Protein 4CXF (pdb70)

InterPro domains:
  IPR000838 RNA polymerase sigma factor 70, ECF, conserved site [PS01063] (47-78)
  IPR007627 RNA polymerase sigma-70 region 2 [PF04542] (25-91)
  IPR013249 RNA polymerase sigma factor 70, region 4 type 2 [PF08281] (130-181)
  IPR013324 RNA polymerase sigma factor, region 3/4-like [SSF88659] (118-185)
  IPR013325 RNA polymerase sigma factor, region 2 [SSF88946] (3-97)
  IPR014284 RNA polymerase sigma-70-like domain [TIGR02937] (21-182)
  IPR036388 Winged helix-like DNA-binding domain superfamily [G3DSA:1.10.10.10] (123-191)
  IPR039425 RNA polymerase sigma-70-like [PTHR43133] (1-190)

Nearest PDB structures (foldseek):
  4cxf-assembly1_A  TM=1.007E+00  e=3.598E-21  Cupriavidus metallidurans CH34
  5wuq-assembly1_A  TM=8.733E-01  e=4.942E-07  Bacillus subtilis subsp. subtilis str. 168
  5wur-assembly1_A  TM=8.620E-01  e=1.095E-06  Bacillus subtilis subsp. subtilis str. 168
  5wur-assembly2_B  TM=8.420E-01  e=1.403E-06  Bacillus subtilis subsp. subtilis str. 168
  8z6g-assembly1_B  TM=5.130E-01  e=1.525E-05  Pseudomonas aeruginosa

Radius of gyration: 16.41 Å; Cα contacts (8 Å, |Δi|>4): 211; chains: 2; bounding box: 34×50×32 Å

Organism: Cupriavidus metallidurans (strain ATCC 43123 / DSM 2839 / NBRC 102507 / CH34) (NCBI:txid266264)

Foldseek 3Di:
DLQLVLLVCLLVPDVVSLVVVCVVCLVLLLQLLLLLQFDPVCSVVLSVVLSVVCSVCSPVDDSVDDDNLVSVLSSVVSSVVGSVPHDVVVVVSVVSNVLLNVQDPVLSQLCSVCVPSNDDLVSSCSSVVHDSVVSVVSPVVNVVSSVVSVVVPD/DPVVVVVVVVVVVVCVVVVPDDPPVVVVD

Solvent-accessible surface area: 9522 Å² total; per-residue (Å²): 120,52,17,120,118,35,0,37,84,2,30,88,48,61,102,210,12,7,9,87,0,1,51,116,16,0,35,15,0,1,11,1,0,19,0,1,15,5,42,92,108,48,0,88,81,6,8,46,76,0,0,38,33,0,58,136,38,5,137,125,11,71,40,101,107,87,5,58,8,41,0,2,107,38,0,5,71,68,1,93,104,58,13,192,151,77,260,111,65,78,102,66,18,59,147,2,12,65,24,0,12,140,2,65,70,25,0,14,7,0,3,0,1,22,21,3,18,47,6,64,66,78,37,0,4,58,3,26,64,57,69,69,159,31,0,93,44,86,20,40,156,0,78,66,93,0,27,58,47,29,94,95,113,142,62,87,10,105,122,41,2,68,70,0,84,126,5,0,83,100,26,1,106,74,38,83,42,104,40,11,64,145,89

CATH classification: 1.10.1740.10 (+1 more: 1.10.10.10)

Sequence (183 aa):
DADRILAAQAASGNQRAFGQLVARHGVALAQQAARSFGIPETDVDDVVVQDTFVAAWHALDDFDPDRRPFRAWLFRRIGLNKMRDLYRFRRAARLELARVASSTLGKLDTGSREVVIVLTAIVVGMSQPEAAAVLGLSVKAVEGRRIGRARAKLSALLDADSADVEEWLTHARKVTQEASIGVDVTSIQEC

B-factor: mean 35.38, std 20.37, range [11.55, 117.4]

Secondary structure (DSSP, 8-state):
-HHHHHHHHHHTT-HHHHHHHHHHHHHHHHHHHHHTT--HHHHHHHHHHHHHHHHHHGGG--TTS-HHHHHHHHHHHHHHHHHTT-----HHHHHHHHHHTTS-HHHHHHHIIIIIS---HHHHHHHHT--HHHHHHHHHHHHHHHHHHHHHH-/--HHHHHHHHHHHHHHHT----HHHHHT-

Structure (mmCIF, N/CA/C/O backbone):
data_4CXF
#
_entry.id   4CXF
#
_cell.length_a   61.010
_cell.length_b   79.122
_cell.length_c   80.537
_cell.angle_alpha   90.00
_cell.angle_beta   90.00
_cell.angle_gamma   90.00
#
_symmetry.space_group_name_H-M   'I 2 2 2'
#
loop_
_entity.id
_entity.type
_entity.pdbx_description
1 polymer 'RNA POLYMERASE SIGMA FACTOR CNRH'
2 polymer CNRY
3 non-polymer 'SULFATE ION'
4 non-polymer 'CHLORIDE ION'
5 water water
#
loop_
_atom_site.group_PDB
_atom_site.id
_atom_site.type_symbol
_atom_site.label_atom_id
_atom_site.label_alt_id
_atom_site.label_comp_id
_atom_site.label_asym_id
_atom_site.label_entity_id
_atom_site.label_seq_id
_atom_site.pdbx_PDB_ins_code
_atom_site.Cartn_x
_atom_site.Cartn_y
_atom_site.Cartn_z
_atom_site.occupancy
_atom_site.B_iso_or_equiv
_atom_site.auth_seq_id
_atom_site.auth_comp_id
_atom_site.auth_asym_id
_atom_site.auth_atom_id
_atom_site.pdbx_PDB_model_num
ATOM 1 N N . ASP A 1 5 ? 36.410 25.830 46.186 1.00 64.48 5 ASP A N 1
ATOM 2 C CA . ASP A 1 5 ? 35.005 25.618 46.522 1.00 62.55 5 ASP A CA 1
ATOM 3 C C . ASP A 1 5 ? 34.090 26.448 45.621 1.00 49.92 5 ASP A C 1
ATOM 4 O O . ASP A 1 5 ? 34.038 27.683 45.725 1.00 45.28 5 ASP A O 1
ATOM 9 N N . ALA A 1 6 ? 33.380 25.765 44.729 1.00 41.20 6 ALA A N 1
ATOM 10 C CA . ALA A 1 6 ? 32.490 26.439 43.786 1.00 38.98 6 ALA A CA 1
ATOM 11 C C . ALA A 1 6 ? 31.377 27.167 44.516 1.00 28.91 6 ALA A C 1
ATOM 12 O O . ALA A 1 6 ? 31.006 28.280 44.137 1.00 26.05 6 ALA A O 1
ATOM 14 N N . ASP A 1 7 ? 30.845 26.540 45.563 1.00 27.40 7 ASP A N 1
ATOM 15 C CA . ASP A 1 7 ? 29.756 27.142 46.331 1.00 25.98 7 ASP A CA 1
ATOM 16 C C . ASP A 1 7 ? 30.154 28.462 46.982 1.00 20.83 7 ASP A C 1
ATOM 17 O O . ASP A 1 7 ? 29.333 29.369 47.077 1.00 21.01 7 ASP A O 1
ATOM 22 N N . ARG A 1 8 ? 31.395 28.564 47.466 1.00 22.50 8 ARG A N 1
ATOM 23 C CA . ARG A 1 8 ? 31.826 29.808 48.110 1.00 23.55 8 ARG A CA 1
ATOM 24 C C . ARG A 1 8 ? 31.785 30.983 47.134 1.00 22.81 8 ARG A C 1
ATOM 25 O O . ARG A 1 8 ? 31.367 32.087 47.487 1.00 23.10 8 ARG A O 1
ATOM 33 N N . ILE A 1 9 ? 32.214 30.734 45.906 1.00 19.44 9 ILE A N 1
ATOM 34 C CA . ILE A 1 9 ? 32.249 31.775 44.877 1.00 23.23 9 ILE A CA 1
ATOM 35 C C . ILE A 1 9 ? 30.825 32.128 44.466 1.00 22.59 9 ILE A C 1
ATOM 36 O O . ILE A 1 9 ? 30.473 33.304 44.321 1.00 17.81 9 ILE A O 1
ATOM 41 N N . LEU A 1 10 ? 29.984 31.108 44.308 1.00 18.62 10 LEU A N 1
ATOM 42 C CA . LEU A 1 10 ? 28.588 31.353 43.943 1.00 21.29 10 LEU A CA 1
ATOM 43 C C . LEU A 1 10 ? 27.841 32.093 45.041 1.00 17.03 10 LEU A C 1
ATOM 44 O O . LEU A 1 10 ? 27.045 32.997 44.753 1.00 17.88 10 LEU A O 1
ATOM 49 N N . ALA A 1 11 ? 28.078 31.701 46.295 1.00 19.09 11 ALA A N 1
ATOM 50 C CA . ALA A 1 11 ? 27.398 32.339 47.423 1.00 20.32 11 ALA A CA 1
ATOM 51 C C . ALA A 1 11 ? 27.779 33.811 47.549 1.00 20.16 11 ALA A C 1
ATOM 52 O O . ALA A 1 11 ? 26.917 34.644 47.817 1.00 17.62 11 ALA A O 1
ATOM 54 N N . ALA A 1 12 ? 29.068 34.119 47.383 1.00 18.25 12 ALA A N 1
ATOM 55 C CA . ALA A 1 12 ? 29.532 35.496 47.422 1.00 17.40 12 ALA A CA 1
ATOM 56 C C . ALA A 1 12 ? 28.850 36.312 46.320 1.00 17.18 12 ALA A C 1
ATOM 57 O O . ALA A 1 12 ? 28.447 37.448 46.546 1.00 16.76 12 ALA A O 1
ATOM 59 N N . GLN A 1 13 ? 28.744 35.743 45.121 1.00 16.04 13 GLN A N 1
ATOM 60 C CA . GLN A 1 13 ? 28.088 36.463 44.033 1.00 15.64 13 GLN A CA 1
ATOM 61 C C . GLN A 1 13 ? 26.600 36.673 44.328 1.00 14.32 13 GLN A C 1
ATOM 62 O O . GLN A 1 13 ? 26.059 37.760 44.108 1.00 15.97 13 GLN A O 1
ATOM 68 N N . ALA A 1 14 ? 25.942 35.636 44.839 1.00 14.83 14 ALA A N 1
ATOM 69 C CA . ALA A 1 14 ? 24.524 35.741 45.198 1.00 14.78 14 ALA A CA 1
ATOM 70 C C . ALA A 1 14 ? 24.323 36.803 46.270 1.00 15.63 14 ALA A C 1
ATOM 71 O O . ALA A 1 14 ? 23.410 37.621 46.183 1.00 17.52 14 ALA A O 1
ATOM 73 N N . ALA A 1 15 ? 25.207 36.814 47.267 1.00 13.99 15 ALA A N 1
ATOM 74 C CA . ALA A 1 15 ? 25.088 37.789 48.348 1.00 16.36 15 ALA A CA 1
ATOM 75 C C . ALA A 1 15 ? 25.273 39.215 47.827 1.00 21.21 15 ALA A C 1
ATOM 76 O O . ALA A 1 15 ? 24.710 40.161 48.380 1.00 19.67 15 ALA A O 1
ATOM 78 N N . SER A 1 16 ? 26.056 39.361 46.759 1.00 16.41 16 SER A N 1
ATOM 79 C CA . SER A 1 16 ? 26.286 40.672 46.157 1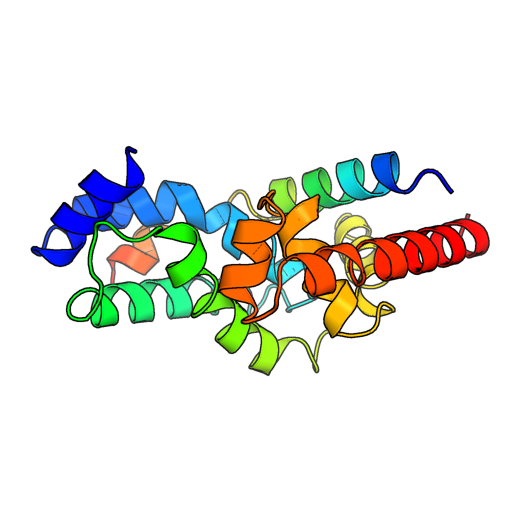.00 20.25 16 SER A CA 1
ATOM 80 C C . SER A 1 16 ? 25.164 41.103 45.214 1.00 16.56 16 SER A C 1
ATOM 81 O O . SER A 1 16 ? 25.239 42.184 44.639 1.00 18.31 16 SER A O 1
ATOM 84 N N . GLY A 1 17 ? 24.148 40.261 45.040 1.00 17.93 17 GLY A N 1
ATOM 85 C CA . GLY A 1 17 ? 22.990 40.619 44.223 1.00 17.54 17 GLY A CA 1
ATOM 86 C C . GLY A 1 17 ? 22.782 39.815 42.950 1.00 19.61 17 GLY A C 1
ATOM 87 O O . GLY A 1 17 ? 21.908 40.134 42.134 1.00 18.27 17 GLY A O 1
ATOM 88 N N . ASN A 1 18 ? 23.570 38.758 42.775 1.00 16.37 18 ASN A N 1
ATOM 89 C CA . ASN A 1 18 ? 23.540 38.036 41.516 1.00 16.39 18 ASN A CA 1
ATOM 90 C C . ASN A 1 18 ? 22.542 36.885 41.592 1.00 18.85 18 ASN A C 1
ATOM 91 O O . ASN A 1 18 ? 22.818 35.856 42.190 1.00 16.15 18 ASN A O 1
ATOM 96 N N . GLN A 1 19 ? 21.371 37.083 40.998 1.00 18.80 19 GLN A N 1
ATOM 97 C CA . GLN A 1 19 ? 20.307 36.077 41.067 1.00 19.36 19 GLN A CA 1
ATOM 98 C C . GLN A 1 19 ? 20.624 34.840 40.227 1.00 19.77 19 GLN A C 1
ATOM 99 O O . GLN A 1 19 ? 20.135 33.741 40.515 1.00 19.71 19 GLN A O 1
ATOM 105 N N . ARG A 1 20 ? 21.455 35.011 39.208 1.00 18.84 20 ARG A N 1
ATOM 106 C CA . ARG A 1 20 ? 21.878 33.887 38.374 1.00 23.69 20 ARG A CA 1
ATOM 107 C C . ARG A 1 20 ? 22.806 32.927 39.135 1.00 22.87 20 ARG A C 1
ATOM 108 O O . ARG A 1 20 ? 22.673 31.692 39.037 1.00 19.06 20 ARG A O 1
ATOM 116 N N . ALA A 1 21 ? 23.744 33.498 39.892 1.00 19.44 21 ALA A N 1
ATOM 117 C CA . ALA A 1 21 ? 24.579 32.722 40.804 1.00 16.40 21 ALA A CA 1
ATOM 118 C C . ALA A 1 21 ? 23.720 31.988 41.831 1.00 17.54 21 ALA A C 1
ATOM 119 O O . ALA A 1 21 ? 23.983 30.829 42.152 1.00 17.76 21 ALA A O 1
ATOM 121 N N . PHE A 1 22 ? 22.697 32.667 42.352 1.00 14.48 22 PHE A N 1
ATOM 122 C CA . PHE A 1 22 ? 21.816 32.019 43.324 1.00 15.85 22 PHE A CA 1
ATOM 123 C C . PHE A 1 22 ? 21.078 30.852 42.678 1.00 15.98 22 PHE A C 1
ATOM 124 O O . PHE A 1 22 ? 20.906 29.793 43.298 1.00 15.18 22 PHE A O 1
ATOM 132 N N . GLY A 1 23 ? 20.654 31.053 41.430 1.00 16.51 23 GLY A N 1
ATOM 133 C CA . GLY A 1 23 ? 19.980 30.003 40.670 1.00 20.91 23 GLY A CA 1
ATOM 134 C C . GLY A 1 23 ? 20.834 28.760 40.524 1.00 21.11 23 GLY A C 1
ATOM 135 O O . GLY A 1 23 ? 20.326 27.629 40.534 1.00 19.09 23 GLY A O 1
ATOM 136 N N . GLN A 1 24 ? 22.142 28.952 40.386 1.00 16.79 24 GLN A N 1
ATOM 137 C CA . GLN A 1 24 ? 23.052 27.804 40.336 1.00 22.02 24 GLN A CA 1
ATOM 138 C C . GLN A 1 24 ? 23.154 27.071 41.685 1.00 23.33 24 GLN A C 1
ATOM 139 O O . GLN A 1 24 ? 23.298 25.844 41.729 1.00 21.58 24 GLN A O 1
ATOM 145 N N . LEU A 1 25 ? 23.095 27.807 42.789 1.00 18.46 25 LEU A N 1
ATOM 146 C CA . LEU A 1 25 ? 23.038 27.141 44.096 1.00 17.42 25 LEU A CA 1
ATOM 147 C C . LEU A 1 25 ? 21.751 26.339 44.237 1.00 18.13 25 LEU A C 1
ATOM 148 O O . LEU A 1 25 ? 21.753 25.247 44.813 1.00 17.48 25 LEU A O 1
ATOM 153 N N . VAL A 1 26 ? 20.655 26.868 43.709 1.00 17.44 26 VAL A N 1
ATOM 154 C CA . VAL A 1 26 ? 19.385 26.129 43.747 1.00 18.30 26 VAL A CA 1
ATOM 155 C C . VAL A 1 26 ? 19.516 24.841 42.929 1.00 20.14 26 VAL A C 1
ATOM 156 O O . VAL A 1 26 ? 19.102 23.753 43.370 1.00 21.49 26 VAL A O 1
ATOM 160 N N . ALA A 1 27 ? 20.104 24.952 41.741 1.00 18.80 27 ALA A N 1
ATOM 161 C CA . ALA A 1 27 ? 20.320 23.762 40.902 1.00 24.07 27 ALA A CA 1
ATOM 162 C C . ALA A 1 27 ? 21.199 22.718 41.598 1.00 26.20 27 ALA A C 1
ATOM 163 O O . ALA A 1 27 ? 20.969 21.512 41.469 1.00 22.14 27 ALA A O 1
ATOM 165 N N . ARG A 1 28 ? 22.192 23.179 42.350 1.00 19.78 28 ARG A N 1
ATOM 166 C CA . ARG A 1 28 ? 23.152 22.280 42.991 1.00 21.13 28 ARG A CA 1
ATOM 167 C C . ARG A 1 28 ? 22.612 21.613 44.254 1.00 23.83 28 ARG A C 1
ATOM 168 O O . ARG A 1 28 ? 23.015 20.491 44.592 1.00 25.81 28 ARG A O 1
ATOM 176 N N . HIS A 1 29 ? 21.693 22.285 44.938 1.00 20.06 29 HIS A N 1
ATOM 177 C CA . HIS A 1 29 ? 21.272 21.817 46.262 1.00 20.70 29 HIS A CA 1
ATOM 178 C C . HIS A 1 29 ? 19.800 21.454 46.404 1.00 18.82 29 HIS A C 1
ATOM 179 O O . HIS A 1 29 ? 19.397 20.883 47.426 1.00 19.22 29 HIS A O 1
ATOM 186 N N . GLY A 1 30 ? 19.001 21.764 45.395 1.00 19.30 30 GLY A N 1
ATOM 187 C CA . GLY A 1 30 ? 17.558 21.581 45.504 1.00 20.03 30 GLY A CA 1
ATOM 188 C C . GLY A 1 30 ? 17.142 20.125 45.612 1.00 22.04 30 GLY A C 1
ATOM 189 O O . GLY A 1 30 ? 16.226 19.776 46.378 1.00 18.23 30 GLY A O 1
ATOM 190 N N . VAL A 1 31 ? 17.810 19.267 44.850 1.00 18.87 31 VAL A N 1
ATOM 191 C CA . VAL A 1 31 ? 17.461 17.841 44.872 1.00 20.29 31 VAL A CA 1
ATOM 192 C C . VAL A 1 31 ? 17.683 17.248 46.261 1.00 23.04 31 VAL A C 1
ATOM 193 O O . VAL A 1 31 ? 16.808 16.552 46.788 1.00 22.46 31 VAL A O 1
ATOM 197 N N . ALA A 1 32 ? 18.830 17.556 46.863 1.00 18.87 32 ALA A N 1
ATOM 198 C CA . ALA A 1 32 ? 19.151 17.066 48.205 1.00 23.96 32 ALA A CA 1
ATOM 199 C C . ALA A 1 32 ? 18.193 17.585 49.290 1.00 21.13 32 ALA A C 1
ATOM 200 O O . ALA A 1 32 ? 17.835 16.846 50.214 1.00 19.71 32 ALA A O 1
ATOM 202 N N . LEU A 1 33 ? 17.766 18.844 49.189 1.00 17.55 33 LEU A N 1
ATOM 203 C CA . LEU A 1 33 ? 16.746 19.352 50.119 1.00 15.75 33 LEU A CA 1
ATOM 204 C C . LEU A 1 33 ? 15.417 18.608 49.980 1.00 16.24 33 LEU A C 1
ATOM 205 O O . LEU A 1 33 ? 14.779 18.253 50.984 1.00 17.46 33 LEU A O 1
ATOM 210 N N . ALA A 1 34 ? 14.985 18.378 48.742 1.00 17.44 34 ALA A N 1
ATOM 211 C CA . ALA A 1 34 ? 13.736 17.651 48.504 1.00 19.36 34 ALA A CA 1
ATOM 212 C C . ALA A 1 34 ? 13.869 16.195 48.935 1.00 20.76 34 ALA A C 1
ATOM 213 O O . ALA A 1 34 ? 12.901 15.591 49.411 1.00 18.44 34 ALA A O 1
ATOM 215 N N A GLN A 1 35 ? 15.056 15.616 48.741 0.70 18.91 35 GLN A N 1
ATOM 216 N N B GLN A 1 35 ? 15.070 15.654 48.777 0.30 18.69 35 GLN A N 1
ATOM 217 C CA A GLN A 1 35 ? 15.297 14.237 49.200 0.70 17.76 35 GLN A CA 1
ATOM 218 C CA B GLN A 1 35 ? 15.381 14.279 49.160 0.30 19.13 35 GLN A CA 1
ATOM 219 C C A GLN A 1 35 ? 15.112 14.139 50.708 0.70 20.69 35 GLN A C 1
ATOM 220 C C B GLN A 1 35 ? 15.292 14.066 50.676 0.30 19.33 35 GLN A C 1
ATOM 221 O O A GLN A 1 35 ? 14.451 13.225 51.207 0.70 17.91 35 GLN A O 1
ATOM 222 O O B GLN A 1 35 ? 14.855 13.011 51.140 0.30 20.66 35 GLN A O 1
ATOM 233 N N . ALA A 1 36 ? 15.715 15.073 51.435 1.00 17.18 36 ALA A N 1
ATOM 234 C CA . ALA A 1 36 ? 15.558 15.099 52.889 1.00 18.78 36 ALA A CA 1
ATOM 235 C C . ALA A 1 36 ? 14.076 15.237 53.268 1.00 19.56 36 ALA A C 1
ATOM 236 O O . ALA A 1 36 ? 13.582 14.523 54.145 1.00 17.62 36 ALA A O 1
ATOM 238 N N . ALA A 1 37 ? 13.379 16.187 52.639 1.00 15.75 37 ALA A N 1
ATOM 239 C CA . ALA A 1 37 ? 11.949 16.376 52.931 1.00 17.56 37 ALA A CA 1
ATOM 240 C C . ALA A 1 37 ? 11.165 15.082 52.740 1.00 18.50 37 ALA A C 1
ATOM 241 O O . ALA A 1 37 ? 10.347 14.704 53.596 1.00 18.03 37 ALA A O 1
ATOM 243 N N . ARG A 1 38 ? 11.408 14.404 51.618 1.00 15.67 38 ARG A N 1
ATOM 244 C CA . ARG A 1 38 ? 10.720 13.137 51.332 1.00 19.97 38 ARG A CA 1
ATOM 245 C C . ARG A 1 38 ? 11.080 12.036 52.327 1.00 26.93 38 ARG A C 1
ATOM 246 O O . ARG A 1 38 ? 10.234 11.205 52.688 1.00 22.31 38 ARG A O 1
ATOM 254 N N . SER A 1 39 ? 12.339 12.030 52.758 1.00 19.32 39 SER A N 1
ATOM 255 C CA . SER A 1 39 ? 12.822 11.028 53.704 1.00 19.77 39 SER A CA 1
ATOM 256 C C . SER A 1 39 ? 12.088 11.176 55.030 1.00 19.75 39 SER A C 1
ATOM 257 O O . SER A 1 39 ? 11.850 10.187 55.731 1.00 21.43 39 SER A O 1
ATOM 260 N N . PHE A 1 40 ? 11.740 12.421 55.358 1.00 18.66 40 PHE A N 1
ATOM 261 C CA . PHE A 1 40 ? 11.016 12.747 56.583 1.00 19.61 40 PHE A CA 1
ATOM 262 C C . PHE A 1 40 ? 9.509 12.538 56.445 1.00 21.89 40 PHE A C 1
ATOM 263 O O . PHE A 1 40 ? 8.750 12.822 57.378 1.00 21.59 40 PHE A O 1
ATOM 271 N N . GLY A 1 41 ? 9.076 12.056 55.282 1.00 22.52 41 GLY A N 1
ATOM 272 C CA . GLY A 1 41 ? 7.670 11.731 55.064 1.00 21.76 41 GLY A CA 1
ATOM 273 C C . GLY A 1 41 ? 6.755 12.919 54.806 1.00 22.82 41 GLY A C 1
ATOM 274 O O . GLY A 1 41 ? 5.529 12.806 54.903 1.00 25.37 41 GLY A O 1
ATOM 275 N N . ILE A 1 42 ? 7.331 14.064 54.466 1.00 18.94 42 ILE A N 1
ATOM 276 C CA . ILE A 1 42 ? 6.506 15.244 54.183 1.00 19.87 42 ILE A CA 1
ATOM 277 C C . ILE A 1 42 ? 5.704 14.975 52.907 1.00 21.02 42 ILE A C 1
ATOM 278 O O . ILE A 1 42 ? 6.238 14.436 51.942 1.00 23.12 42 ILE A O 1
ATOM 283 N N . PRO A 1 43 ? 4.403 15.313 52.914 1.00 25.01 43 PRO A N 1
ATOM 284 C CA . PRO A 1 43 ? 3.530 15.000 51.779 1.00 31.01 43 PRO A CA 1
ATOM 285 C C . PRO A 1 43 ? 3.991 15.696 50.512 1.00 31.56 43 PRO A C 1
ATOM 286 O O . PRO A 1 43 ? 4.520 16.801 50.582 1.00 25.18 43 PRO A O 1
ATOM 290 N N . GLU A 1 44 ? 3.773 15.064 49.365 1.00 35.00 44 GLU A N 1
ATOM 291 C CA . GLU A 1 44 ? 4.233 15.625 48.106 1.00 36.62 44 GLU A CA 1
ATOM 292 C C . GLU A 1 44 ? 3.545 16.965 47.840 1.00 43.95 44 GLU A C 1
ATOM 293 O O . GLU A 1 44 ? 4.067 17.800 47.110 1.00 47.66 44 GLU A O 1
ATOM 299 N N . THR A 1 45 ? 2.388 17.180 48.459 1.00 46.37 45 THR A N 1
ATOM 300 C CA . THR A 1 45 ? 1.698 18.461 48.327 1.00 46.76 45 THR A CA 1
ATOM 301 C C . THR A 1 45 ? 2.456 19.599 49.018 1.00 41.39 45 THR A C 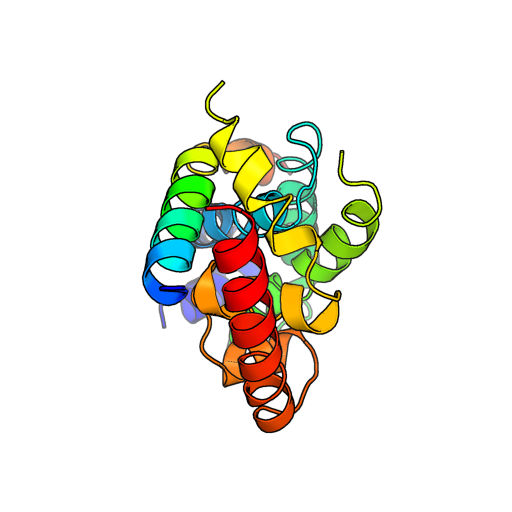1
ATOM 302 O O . THR A 1 45 ? 2.172 20.766 48.762 1.00 38.44 45 THR A O 1
ATOM 306 N N . ASP A 1 46 ? 3.416 19.244 49.876 1.00 28.00 46 ASP A N 1
ATOM 307 C CA . ASP A 1 46 ? 4.162 20.196 50.699 1.00 23.78 46 ASP A CA 1
ATOM 308 C C . ASP A 1 46 ? 5.670 20.220 50.422 1.00 22.23 46 ASP A C 1
ATOM 309 O O . ASP A 1 46 ? 6.352 21.156 50.821 1.00 20.73 46 ASP A O 1
ATOM 314 N N . VAL A 1 47 ? 6.197 19.188 49.779 1.00 23.05 47 VAL A N 1
ATOM 315 C CA . VAL A 1 47 ? 7.643 19.117 49.561 1.00 18.87 47 VAL A CA 1
ATOM 316 C C . VAL A 1 47 ? 8.149 20.297 48.730 1.00 19.35 47 VAL A C 1
ATOM 317 O O . VAL A 1 47 ? 9.088 20.994 49.131 1.00 18.32 47 VAL A O 1
ATOM 321 N N . ASP A 1 48 ? 7.519 20.536 47.586 1.00 20.43 48 ASP A N 1
ATOM 322 C CA . ASP A 1 48 ? 7.979 21.624 46.706 1.00 22.42 48 ASP A CA 1
ATOM 323 C C . ASP A 1 48 ? 7.873 22.980 47.402 1.00 19.01 48 ASP A C 1
ATOM 324 O O . ASP A 1 48 ? 8.750 23.847 47.271 1.00 18.33 48 ASP A O 1
ATOM 329 N N . ASP A 1 49 ? 6.810 23.158 48.177 1.00 20.63 49 ASP A N 1
ATOM 330 C CA . ASP A 1 49 ? 6.649 24.402 48.920 1.00 21.90 49 ASP A CA 1
ATOM 331 C C . ASP A 1 49 ? 7.753 24.652 49.961 1.00 17.50 49 ASP A C 1
ATOM 332 O O . ASP A 1 49 ? 8.259 25.765 50.064 1.00 20.21 49 ASP A O 1
ATOM 337 N N A VAL A 1 50 ? 8.107 23.624 50.730 0.50 17.81 50 VAL A N 1
ATOM 338 N N B VAL A 1 50 ? 8.121 23.631 50.721 0.50 17.81 50 VAL A N 1
ATOM 339 C CA A VAL A 1 50 ? 9.161 23.741 51.745 0.50 19.85 50 VAL A CA 1
ATOM 340 C CA B VAL A 1 50 ? 9.120 23.832 51.767 0.50 18.52 50 VAL A CA 1
ATOM 341 C C A VAL A 1 50 ? 10.469 24.103 51.094 0.50 14.05 50 VAL A C 1
ATOM 342 C C B VAL A 1 50 ? 10.532 24.000 51.179 0.50 13.36 50 VAL A C 1
ATOM 343 O O A VAL A 1 50 ? 11.190 24.996 51.547 0.50 15.96 50 VAL A O 1
ATOM 344 O O B VAL A 1 50 ? 11.369 24.708 51.743 0.50 17.26 50 VAL A O 1
ATOM 351 N N . VAL A 1 51 ? 10.786 23.376 50.035 1.00 14.85 51 VAL A N 1
ATOM 352 C CA . VAL A 1 51 ? 12.027 23.630 49.296 1.00 15.75 51 VAL A CA 1
ATOM 353 C C . VAL A 1 51 ? 12.051 25.078 48.797 1.00 19.14 51 VAL A C 1
ATOM 354 O O . VAL A 1 51 ? 13.030 25.802 49.023 1.00 17.08 51 VAL A O 1
ATOM 358 N N . GLN A 1 52 ? 10.962 25.520 48.169 1.00 19.03 52 GLN A N 1
ATOM 359 C CA . GLN A 1 52 ? 10.861 26.921 47.737 1.00 19.41 52 GLN A CA 1
ATOM 360 C C . GLN A 1 52 ? 11.043 27.914 48.897 1.00 19.28 52 GLN A C 1
ATOM 361 O O . GLN A 1 52 ? 11.824 28.862 48.792 1.00 20.01 52 GLN A O 1
ATOM 367 N N . ASP A 1 53 ? 10.341 27.675 50.005 1.00 18.88 53 ASP A N 1
ATOM 368 C CA . ASP A 1 53 ? 10.400 28.566 51.167 1.00 17.34 53 ASP A CA 1
ATOM 369 C C . ASP A 1 53 ? 11.807 28.635 51.752 1.00 18.96 53 ASP A C 1
ATOM 370 O O . ASP A 1 53 ? 12.265 29.704 52.193 1.00 16.57 53 ASP A O 1
ATOM 375 N N . THR A 1 54 ? 12.496 27.493 51.747 1.00 16.37 54 THR A N 1
ATOM 376 C CA . THR A 1 54 ? 13.875 27.434 52.224 1.00 11.71 54 THR A CA 1
ATOM 377 C C . THR A 1 54 ? 14.790 28.311 51.364 1.00 13.38 54 THR A C 1
ATOM 378 O O . THR A 1 54 ? 15.580 29.103 51.893 1.00 16.07 54 THR A O 1
ATOM 382 N N . PHE A 1 55 ? 14.688 28.181 50.043 1.00 14.41 55 PHE A N 1
ATOM 383 C CA . PHE A 1 55 ? 15.546 29.011 49.171 1.00 16.60 55 PHE A CA 1
ATOM 384 C C . PHE A 1 55 ? 15.192 30.491 49.193 1.00 19.61 55 PHE A C 1
ATOM 385 O O . PHE A 1 55 ? 16.081 31.342 49.128 1.00 19.30 55 PHE A O 1
ATOM 393 N N . VAL A 1 56 ? 13.907 30.809 49.265 1.00 16.12 56 VAL A N 1
ATOM 394 C CA . VAL A 1 56 ? 13.501 32.211 49.392 1.00 16.21 56 VAL A CA 1
ATOM 395 C C . VAL A 1 56 ? 14.041 32.836 50.690 1.00 18.86 56 VAL A C 1
ATOM 396 O O . VAL A 1 56 ? 14.538 33.971 50.687 1.00 15.90 56 VAL A O 1
ATOM 400 N N . ALA A 1 57 ? 13.962 32.105 51.802 1.00 17.64 57 ALA A N 1
ATOM 401 C CA . ALA A 1 57 ? 14.534 32.608 53.055 1.00 15.93 57 ALA A CA 1
ATOM 402 C C . ALA A 1 57 ? 16.056 32.768 52.952 1.00 13.74 57 ALA A C 1
ATOM 403 O O . ALA A 1 57 ? 16.644 33.750 53.429 1.00 14.90 57 ALA A O 1
ATOM 405 N N . ALA A 1 58 ? 16.702 31.797 52.319 1.00 15.06 58 ALA A N 1
ATOM 406 C CA . ALA A 1 58 ? 18.154 31.860 52.153 1.00 15.22 58 ALA A CA 1
ATOM 407 C C . ALA A 1 58 ? 18.561 33.094 51.349 1.00 13.92 58 ALA A C 1
ATOM 408 O O . ALA A 1 58 ? 19.490 33.814 51.728 1.00 18.33 58 ALA A O 1
ATOM 410 N N . TRP A 1 59 ? 17.863 33.354 50.250 1.00 14.44 59 TRP A N 1
ATOM 411 C CA . TRP A 1 59 ? 18.125 34.565 49.469 1.00 17.41 59 TRP A CA 1
ATOM 412 C C . TRP A 1 59 ? 18.059 35.841 50.321 1.00 18.68 59 TRP A C 1
ATOM 413 O O . TRP A 1 59 ? 18.972 36.685 50.282 1.00 18.33 59 TRP A O 1
ATOM 424 N N . HIS A 1 60 ? 16.981 35.979 51.083 1.00 17.33 60 HIS A N 1
ATOM 425 C CA . HIS A 1 60 ? 16.781 37.158 51.915 1.00 19.91 60 HIS A CA 1
ATOM 426 C C . HIS A 1 60 ? 17.720 37.243 53.100 1.00 17.47 60 HIS A C 1
ATOM 427 O O . HIS A 1 60 ? 17.913 38.323 53.672 1.00 22.11 60 HIS A O 1
ATOM 434 N N . ALA A 1 61 ? 18.314 36.120 53.479 1.00 15.29 61 ALA A N 1
ATOM 435 C CA . ALA A 1 61 ? 19.231 36.130 54.621 1.00 16.95 61 ALA A CA 1
ATOM 436 C C . ALA A 1 61 ? 20.710 36.200 54.214 1.00 19.38 61 ALA A C 1
ATOM 437 O O . ALA A 1 61 ? 21.585 36.237 55.067 1.00 18.65 61 ALA A O 1
ATOM 439 N N . LEU A 1 62 ? 20.971 36.197 52.914 1.00 18.32 62 LEU A N 1
ATOM 440 C CA . LEU A 1 62 ? 22.342 36.195 52.404 1.00 19.05 62 LEU A CA 1
ATOM 441 C C . LEU A 1 62 ? 23.102 37.437 52.871 1.00 22.77 62 LEU A C 1
ATOM 442 O O . LEU A 1 62 ? 24.318 37.401 52.989 1.00 23.33 62 LEU A O 1
ATOM 447 N N . ASP A 1 63 ? 22.386 38.534 53.152 1.00 26.41 63 ASP A N 1
ATOM 448 C CA . ASP A 1 63 ? 23.025 39.746 53.675 1.00 30.00 63 ASP A CA 1
ATOM 449 C C . ASP A 1 63 ? 23.699 39.528 55.031 1.00 27.46 63 ASP A C 1
ATOM 450 O O . ASP A 1 63 ? 24.583 40.293 55.421 1.00 34.98 63 ASP A O 1
ATOM 455 N N . ASP A 1 64 ? 23.274 38.491 55.747 1.00 21.12 64 ASP A N 1
ATOM 456 C CA . ASP A 1 64 ? 23.781 38.202 57.083 1.00 28.03 64 ASP A CA 1
ATOM 457 C C . ASP A 1 64 ? 24.608 36.905 57.066 1.00 29.48 64 ASP A C 1
ATOM 458 O O . ASP A 1 64 ? 24.771 36.238 58.087 1.00 31.89 64 ASP A O 1
ATOM 463 N N . PHE A 1 65 ? 25.114 36.552 55.889 1.00 26.26 65 PHE A N 1
ATOM 464 C CA . PHE A 1 65 ? 25.907 35.334 55.707 1.00 23.92 65 PHE A CA 1
ATOM 465 C C . PHE A 1 65 ? 27.320 35.666 55.220 1.00 25.66 65 PHE A C 1
ATOM 466 O O . PHE A 1 65 ? 27.487 36.352 54.213 1.00 26.00 65 PHE A O 1
ATOM 474 N N . ASP A 1 66 ? 28.334 35.179 55.932 1.00 26.75 66 ASP A N 1
ATOM 475 C CA . ASP A 1 66 ? 29.721 35.325 55.486 1.00 28.23 66 ASP A CA 1
ATOM 476 C C . ASP A 1 66 ? 29.955 34.245 54.442 1.00 27.02 66 ASP A C 1
ATOM 477 O O . ASP A 1 66 ? 29.890 33.068 54.768 1.00 26.66 66 ASP A O 1
ATOM 482 N N . PRO A 1 67 ? 30.238 34.640 53.186 1.00 28.39 67 PRO A N 1
ATOM 483 C CA . PRO A 1 67 ? 30.270 33.670 52.079 1.00 26.86 67 PRO A CA 1
ATOM 484 C C . PRO A 1 67 ? 31.477 32.730 52.143 1.00 27.69 67 PRO A C 1
ATOM 485 O O . PRO A 1 67 ? 31.593 31.845 51.299 1.00 36.21 67 PRO A O 1
ATOM 489 N N . ASP A 1 68 ? 32.362 32.937 53.110 1.00 29.22 68 ASP A N 1
ATOM 490 C CA . ASP A 1 68 ? 33.489 32.029 53.318 1.00 29.60 68 ASP A CA 1
ATOM 491 C C . ASP A 1 68 ? 33.031 30.789 54.082 1.00 29.07 68 ASP A C 1
ATOM 492 O O . ASP A 1 68 ? 33.708 29.760 54.070 1.00 32.22 68 ASP A O 1
ATOM 497 N N A ARG A 1 69 ? 31.895 30.903 54.766 0.50 26.11 69 ARG A N 1
ATOM 498 N N B ARG A 1 69 ? 31.879 30.904 54.739 0.50 26.18 69 ARG A N 1
ATOM 499 C CA A ARG A 1 69 ? 31.325 29.795 55.535 0.50 26.65 69 ARG A CA 1
ATOM 500 C CA B ARG A 1 69 ? 31.289 29.805 55.502 0.50 26.62 69 ARG A CA 1
ATOM 501 C C A ARG A 1 69 ? 30.676 28.756 54.612 0.50 23.24 69 ARG A C 1
ATOM 502 C C B ARG A 1 69 ? 30.687 28.743 54.580 0.50 22.81 69 ARG A C 1
ATOM 503 O O A ARG A 1 69 ? 30.200 29.098 53.529 0.50 25.56 69 ARG A O 1
ATOM 504 O O B ARG A 1 69 ? 30.258 29.054 53.468 0.50 25.44 69 ARG A O 1
ATOM 519 N N . PRO A 1 70 ? 30.654 27.480 55.038 1.00 27.66 70 PRO A N 1
ATOM 520 C CA . PRO A 1 70 ? 30.034 26.417 54.228 1.00 25.99 70 PRO A CA 1
ATOM 521 C C . PRO A 1 70 ? 28.557 26.684 53.941 1.00 18.73 70 PRO A C 1
ATOM 522 O O . PRO A 1 70 ? 27.737 26.793 54.854 1.00 21.06 70 PRO A O 1
ATOM 526 N N . PHE A 1 71 ? 28.235 26.801 52.664 1.00 22.69 71 PHE A N 1
ATOM 527 C CA . PHE A 1 71 ? 26.886 27.176 52.272 1.00 20.03 71 PHE A CA 1
ATOM 528 C C . PHE A 1 71 ? 25.859 26.065 52.514 1.00 14.88 71 PHE A C 1
ATOM 529 O O . PHE A 1 71 ? 24.755 26.331 52.987 1.00 18.27 71 PHE A O 1
ATOM 537 N N . ARG A 1 72 ? 26.201 24.823 52.173 1.00 15.47 72 ARG A N 1
ATOM 538 C CA . ARG A 1 72 ? 25.205 23.765 52.340 1.00 18.69 72 ARG A CA 1
ATOM 539 C C . ARG A 1 72 ? 24.730 23.598 53.793 1.00 15.30 72 ARG A C 1
ATOM 540 O O . ARG A 1 72 ? 23.535 23.422 54.048 1.00 15.80 72 ARG A O 1
ATOM 548 N N . ALA A 1 73 ? 25.655 23.651 54.748 1.00 15.16 73 ALA A N 1
ATOM 549 C CA . ALA A 1 73 ? 25.240 23.498 56.141 1.00 19.80 73 ALA A CA 1
ATOM 550 C C . ALA A 1 73 ? 24.312 24.629 56.599 1.00 18.19 73 ALA A C 1
ATOM 551 O O . ALA A 1 73 ? 23.340 24.414 57.319 1.00 17.19 73 ALA A O 1
ATOM 553 N N . TRP A 1 74 ? 24.628 25.841 56.167 1.00 15.09 74 TRP A N 1
ATOM 554 C CA . TRP A 1 74 ? 23.792 27.000 56.493 1.00 15.89 74 TRP A CA 1
ATOM 555 C C . TRP A 1 74 ? 22.398 26.858 55.876 1.00 17.82 74 TRP A C 1
ATOM 556 O O . TRP A 1 74 ? 21.389 27.106 56.535 1.00 15.31 74 TRP A O 1
ATOM 567 N N . LEU A 1 75 ? 22.357 26.479 54.605 1.00 13.76 75 LEU A N 1
ATOM 568 C CA . LEU A 1 75 ? 21.095 26.259 53.902 1.00 12.63 75 LEU A CA 1
ATOM 569 C C . LEU A 1 75 ? 20.256 25.177 54.590 1.00 14.91 75 LEU A C 1
ATOM 570 O O . LEU A 1 75 ? 19.046 25.348 54.769 1.00 15.10 75 LEU A O 1
ATOM 575 N N . PHE A 1 76 ? 20.894 24.077 54.987 1.00 15.29 76 PHE A N 1
ATOM 576 C CA . PHE A 1 76 ? 20.158 22.980 55.637 1.00 15.50 76 PHE A CA 1
ATOM 577 C C . PHE A 1 76 ? 19.668 23.294 57.047 1.00 18.60 76 PHE A C 1
ATOM 578 O O . PHE A 1 76 ? 18.693 22.707 57.504 1.00 18.77 76 PHE A O 1
ATOM 586 N N A ARG A 1 77 ? 20.343 24.210 57.736 0.50 15.30 77 ARG A N 1
ATOM 587 N N B ARG A 1 77 ? 20.345 24.203 57.746 0.50 15.12 77 ARG A N 1
ATOM 588 C CA A ARG A 1 77 ? 19.841 24.682 59.017 0.50 20.59 77 ARG A CA 1
ATOM 589 C CA B ARG A 1 77 ? 19.820 24.673 59.022 0.50 20.54 77 ARG A CA 1
ATOM 590 C C A ARG A 1 77 ? 18.501 25.397 58.829 0.50 20.81 77 ARG A C 1
ATOM 591 C C B ARG A 1 77 ? 18.473 25.358 58.800 0.50 20.94 77 ARG A C 1
ATOM 592 O O A ARG A 1 77 ? 17.574 25.210 59.621 0.50 21.05 77 ARG A O 1
ATOM 593 O O B ARG A 1 77 ? 17.512 25.108 59.532 0.50 19.49 77 ARG A O 1
ATOM 608 N N . ILE A 1 78 ? 18.404 26.212 57.779 1.00 16.02 78 ILE A N 1
ATOM 609 C CA . ILE A 1 78 ? 17.138 26.848 57.418 1.00 17.05 78 ILE A CA 1
ATOM 610 C C . ILE A 1 78 ? 16.103 25.795 57.032 1.00 17.24 78 ILE A C 1
ATOM 611 O O . ILE A 1 78 ? 14.976 25.792 57.557 1.00 16.89 78 ILE A O 1
ATOM 616 N N . GLY A 1 79 ? 16.500 24.896 56.133 1.00 17.93 79 GLY A N 1
ATOM 617 C CA . GLY A 1 79 ? 15.607 23.862 55.625 1.00 18.69 79 GLY A CA 1
ATOM 618 C C . GLY A 1 79 ? 15.061 22.911 56.680 1.00 17.15 79 GLY A C 1
ATOM 619 O O . GLY A 1 79 ? 13.853 22.639 56.714 1.00 16.88 79 GLY A O 1
ATOM 620 N N . LEU A 1 80 ? 15.944 22.397 57.537 1.00 17.76 80 LEU A N 1
ATOM 621 C CA . LEU A 1 80 ? 15.531 21.422 58.547 1.00 16.95 80 LEU A CA 1
ATOM 622 C C . LEU A 1 80 ? 14.539 22.035 59.535 1.00 25.26 80 LEU A C 1
ATOM 623 O O . LEU A 1 80 ? 13.557 21.408 59.912 1.00 21.85 80 LEU A O 1
ATOM 628 N N . ASN A 1 81 ? 14.769 23.278 59.939 1.00 22.76 81 ASN A N 1
ATOM 629 C CA . ASN A 1 81 ? 13.789 23.940 60.797 1.00 24.22 81 ASN A CA 1
ATOM 630 C C . ASN A 1 81 ? 12.403 24.072 60.167 1.00 28.32 81 ASN A C 1
ATOM 631 O O . ASN A 1 81 ? 11.397 23.910 60.839 1.00 29.26 81 ASN A O 1
ATOM 636 N N . LYS A 1 82 ? 12.354 24.346 58.871 1.00 20.48 82 LYS A N 1
ATOM 637 C CA . LYS A 1 82 ? 11.072 24.379 58.169 1.00 19.26 82 LYS A CA 1
ATOM 638 C C . LYS A 1 82 ? 10.454 22.984 58.025 1.00 21.24 82 LYS A C 1
ATOM 639 O O . LYS A 1 82 ? 9.233 22.827 58.073 1.00 25.83 82 LYS A O 1
ATOM 645 N N . MET A 1 83 ? 11.298 21.970 57.849 1.00 19.19 83 MET A N 1
ATOM 646 C CA . MET A 1 83 ? 10.797 20.601 57.728 1.00 20.11 83 MET A CA 1
ATOM 647 C C . MET A 1 83 ? 10.252 20.078 59.052 1.00 21.53 83 MET A C 1
ATOM 648 O O . MET A 1 83 ? 9.246 19.359 59.088 1.00 22.49 83 MET A O 1
ATOM 653 N N . ARG A 1 84 ? 10.922 20.426 60.148 1.00 21.39 84 ARG A N 1
ATOM 654 C CA . ARG A 1 84 ? 10.510 19.946 61.466 1.00 21.12 84 ARG A CA 1
ATOM 655 C C . ARG A 1 84 ? 9.085 20.362 61.796 1.00 23.27 84 ARG A C 1
ATOM 656 O O . ARG A 1 84 ? 8.369 19.640 62.485 1.00 27.43 84 ARG A O 1
ATOM 664 N N . ASP A 1 85 ? 8.694 21.537 61.307 1.00 25.93 85 ASP A N 1
ATOM 665 C CA . ASP A 1 85 ? 7.350 22.053 61.547 1.00 30.16 85 ASP A CA 1
ATOM 666 C C . ASP A 1 85 ? 6.285 21.177 60.889 1.00 27.20 85 ASP A C 1
ATOM 667 O O . ASP A 1 85 ? 5.136 21.149 61.318 1.00 32.38 85 ASP A O 1
ATOM 672 N N . LEU A 1 86 ? 6.684 20.472 59.835 1.00 25.26 86 LEU A N 1
ATOM 673 C CA . LEU A 1 86 ? 5.746 19.730 59.000 1.00 25.46 86 LEU A CA 1
ATOM 674 C C . LEU A 1 86 ? 5.769 18.227 59.234 1.00 25.13 86 LEU A C 1
ATOM 675 O O . LEU A 1 86 ? 4.727 17.577 59.188 1.00 28.35 86 LEU A O 1
ATOM 680 N N . TYR A 1 87 ? 6.951 17.660 59.449 1.00 23.59 87 TYR A N 1
ATOM 681 C CA . TYR A 1 87 ? 7.035 16.193 59.413 1.00 24.88 87 TYR A CA 1
ATOM 682 C C . TYR A 1 87 ? 6.336 15.432 60.551 1.00 31.75 87 TYR A C 1
ATOM 683 O O . TYR A 1 87 ? 6.038 14.245 60.414 1.00 31.31 87 TYR A O 1
ATOM 692 N N . ARG A 1 88 ? 6.047 16.106 61.659 1.00 32.35 88 ARG A N 1
ATOM 693 C CA . ARG A 1 88 ? 5.260 15.481 62.729 1.00 42.11 88 ARG A CA 1
ATOM 694 C C . ARG A 1 88 ? 3.917 14.960 62.190 1.00 32.35 88 ARG A C 1
ATOM 695 O O . ARG A 1 88 ? 3.352 13.982 62.696 1.00 35.27 88 ARG A O 1
ATOM 703 N N . PHE A 1 89 ? 3.439 15.613 61.134 1.00 35.26 89 PHE A N 1
ATOM 704 C CA . PHE A 1 89 ? 2.127 15.332 60.557 1.00 30.87 89 PHE A CA 1
ATOM 705 C C . PHE A 1 89 ? 2.198 14.505 59.257 1.00 38.65 89 PHE A C 1
ATOM 706 O O . PHE A 1 89 ? 1.240 14.459 58.483 1.00 44.42 89 PHE A O 1
ATOM 714 N N . ARG A 1 90 ? 3.328 13.834 59.039 1.00 37.90 90 ARG A N 1
ATOM 715 C CA . ARG A 1 90 ? 3.497 12.955 57.885 1.00 29.21 90 ARG A CA 1
ATOM 716 C C . ARG A 1 90 ? 2.379 11.913 57.785 1.00 42.71 90 ARG A C 1
ATOM 717 O O . ARG A 1 90 ? 2.017 11.283 58.782 1.00 54.30 90 ARG A O 1
ATOM 725 N N . ARG A 1 91 ? 1.827 11.748 56.584 1.00 46.98 91 ARG A N 1
ATOM 726 C CA . ARG A 1 91 ? 0.803 10.735 56.346 1.00 65.47 91 ARG A CA 1
ATOM 727 C C . ARG A 1 91 ? 1.437 9.393 55.983 1.00 71.75 91 ARG A C 1
ATOM 728 O O . ARG A 1 91 ? 1.272 8.406 56.698 1.00 78.12 91 ARG A O 1
ATOM 736 N N . ALA A 1 123 ? 2.928 3.513 44.369 1.00 104.21 123 ALA A N 1
ATOM 737 C CA . ALA A 1 123 ? 2.553 3.021 43.046 1.00 106.67 123 ALA A CA 1
ATOM 738 C C . ALA A 1 123 ? 3.401 1.871 42.439 1.00 110.89 123 ALA A C 1
ATOM 739 O O . ALA A 1 123 ? 2.804 0.988 41.827 1.00 117.16 123 ALA A O 1
ATOM 741 N N . ALA A 1 124 ? 4.738 1.821 42.574 1.00 110.69 124 ALA A N 1
ATOM 742 C CA . ALA A 1 124 ? 5.627 2.756 43.283 1.00 108.55 124 ALA A CA 1
ATOM 743 C C . ALA A 1 124 ? 5.541 4.181 42.750 1.00 108.93 124 ALA A C 1
ATOM 744 O O . ALA A 1 124 ? 5.442 4.365 41.536 1.00 115.80 124 ALA A O 1
ATOM 746 N N . ARG A 1 125 ? 5.599 5.198 43.615 1.00 100.15 125 ARG A N 1
ATOM 747 C CA . ARG A 1 125 ? 6.169 5.164 44.969 1.00 88.87 125 ARG A CA 1
ATOM 7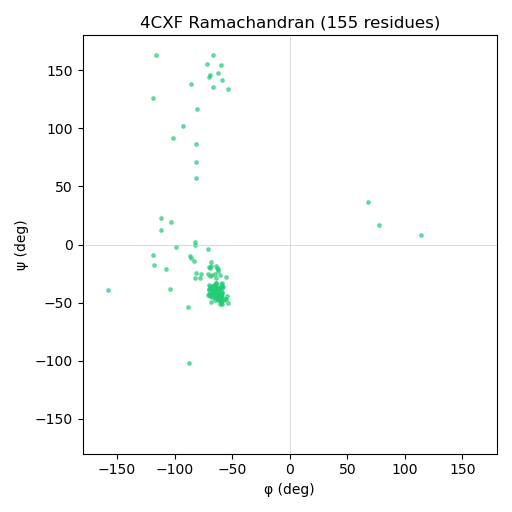48 C C . ARG A 1 125 ? 5.370 4.607 46.158 1.00 80.94 125 ARG A C 1
ATOM 749 O O . ARG A 1 125 ? 4.969 5.362 47.050 1.00 72.41 125 ARG A O 1
ATOM 757 N N . LEU A 1 126 ? 5.176 3.293 46.188 1.00 73.82 126 LEU A N 1
ATOM 758 C CA . LEU A 1 126 ? 4.859 2.592 47.420 1.00 68.40 126 LEU A CA 1
ATOM 759 C C . LEU A 1 126 ? 6.215 2.403 48.064 1.00 60.34 126 LEU A C 1
ATOM 760 O O . LEU A 1 126 ? 6.333 2.258 49.282 1.00 47.23 126 LEU A O 1
ATOM 765 N N . GLU A 1 127 ? 7.237 2.401 47.209 1.00 47.21 127 GLU A N 1
ATOM 766 C CA . GLU A 1 127 ? 8.623 2.329 47.642 1.00 46.91 127 GLU A CA 1
ATOM 767 C C . GLU A 1 127 ? 8.993 3.534 48.493 1.00 41.30 127 GLU A C 1
ATOM 768 O O . GLU A 1 127 ? 9.667 3.385 49.511 1.00 44.98 127 GLU A O 1
ATOM 774 N N . LEU A 1 128 ? 8.570 4.728 48.074 1.00 37.58 128 LEU A N 1
ATOM 775 C CA . LEU A 1 128 ? 8.883 5.929 48.846 1.00 33.20 128 LEU A CA 1
ATOM 776 C C . LEU A 1 128 ? 8.169 5.906 50.189 1.00 27.35 128 LEU A C 1
ATOM 777 O O . LEU A 1 128 ? 8.769 6.229 51.212 1.00 30.00 128 LEU A O 1
ATOM 782 N N . ALA A 1 129 ? 6.901 5.496 50.190 1.00 29.02 129 ALA A N 1
ATOM 783 C CA . ALA A 1 129 ? 6.147 5.388 51.435 1.00 33.03 129 ALA A CA 1
ATOM 784 C C . ALA A 1 129 ? 6.833 4.424 52.403 1.00 33.38 129 ALA A C 1
ATOM 785 O O . ALA A 1 129 ? 6.893 4.687 53.600 1.00 31.35 129 ALA A O 1
ATOM 787 N N . ARG A 1 130 ? 7.351 3.312 51.880 1.00 34.11 130 ARG A N 1
ATOM 788 C CA . ARG A 1 130 ? 8.059 2.340 52.717 1.00 31.68 130 ARG A CA 1
ATOM 789 C C . ARG A 1 130 ? 9.332 2.904 53.345 1.00 32.10 130 ARG A C 1
ATOM 790 O O . ARG A 1 130 ? 9.595 2.666 54.526 1.00 33.39 130 ARG A O 1
ATOM 798 N N . VAL A 1 131 ? 10.126 3.626 52.556 1.00 26.48 131 VAL A N 1
ATOM 799 C CA . VAL A 1 131 ? 11.330 4.280 53.074 1.00 24.46 131 VAL A CA 1
ATOM 800 C C . VAL A 1 131 ? 10.995 5.264 54.196 1.00 29.32 131 VAL A C 1
ATOM 801 O O . VAL A 1 131 ? 11.580 5.211 55.282 1.00 26.10 131 VAL A O 1
ATOM 805 N N . ALA A 1 132 ? 10.038 6.153 53.935 1.00 25.07 132 ALA A N 1
ATOM 806 C CA . ALA A 1 132 ? 9.626 7.136 54.930 1.00 25.55 132 ALA A CA 1
ATOM 807 C C . ALA A 1 132 ? 9.052 6.513 56.207 1.00 22.42 132 ALA A C 1
ATOM 808 O O . ALA A 1 132 ? 9.332 6.983 57.310 1.00 25.18 132 ALA A O 1
ATOM 810 N N A SER A 1 133 ? 8.259 5.456 56.062 0.50 21.16 133 SER A N 1
ATOM 811 N N B SER A 1 133 ? 8.246 5.465 56.052 0.50 21.06 133 SER A N 1
ATOM 812 C CA A SER A 1 133 ? 7.648 4.823 57.231 0.50 25.44 133 SER A CA 1
ATOM 813 C CA B SER A 1 133 ? 7.650 4.780 57.202 0.50 25.40 133 SER A CA 1
ATOM 814 C C A SER A 1 133 ? 8.682 4.100 58.104 0.50 26.27 133 SER A C 1
ATOM 815 C C B SER A 1 133 ? 8.737 4.187 58.096 0.50 25.69 133 SER A C 1
ATOM 816 O O A SER A 1 133 ? 8.571 4.090 59.329 0.50 27.84 133 SER A O 1
ATOM 817 O O B SER A 1 133 ? 8.722 4.352 59.317 0.50 23.29 133 SER A O 1
ATOM 822 N N . THR A 1 134 ? 9.693 3.513 57.471 1.00 26.85 134 THR A N 1
ATOM 823 C CA . THR A 1 134 ? 10.773 2.860 58.202 1.00 24.50 134 THR A CA 1
ATOM 824 C C . THR A 1 134 ? 11.633 3.887 58.953 1.00 20.79 134 THR A C 1
ATOM 825 O O . THR A 1 134 ? 11.877 3.741 60.153 1.00 23.25 134 THR A O 1
ATOM 829 N N . LEU A 1 135 ? 12.060 4.932 58.250 1.00 20.85 135 LEU A N 1
ATOM 830 C CA . LEU A 1 135 ? 12.804 6.030 58.879 1.00 22.68 135 LEU A CA 1
ATOM 831 C C . LEU A 1 135 ? 11.976 6.699 59.970 1.00 26.38 135 LEU A C 1
ATOM 832 O O . LEU A 1 135 ? 12.513 7.140 60.988 1.00 18.83 135 LEU A O 1
ATOM 837 N N . GLY A 1 136 ? 10.663 6.757 59.755 1.00 22.59 136 GLY A N 1
ATOM 838 C CA . GLY A 1 136 ? 9.742 7.348 60.715 1.00 23.49 136 GLY A CA 1
ATOM 839 C C . GLY A 1 136 ? 9.642 6.639 62.056 1.00 27.41 136 GLY A C 1
ATOM 840 O O . GLY A 1 136 ? 9.152 7.213 63.028 1.00 29.09 136 GLY A O 1
ATOM 841 N N . LYS A 1 137 ? 10.081 5.382 62.116 1.00 21.59 137 LYS A N 1
ATOM 842 C CA . LYS A 1 137 ? 10.108 4.642 63.376 1.00 23.44 137 LYS A CA 1
ATOM 843 C C . LYS A 1 137 ? 11.363 4.936 64.221 1.00 23.90 137 LYS A C 1
ATOM 844 O O . LYS A 1 137 ? 11.423 4.581 65.405 1.00 26.67 137 LYS A O 1
ATOM 850 N N . LEU A 1 138 ? 12.367 5.563 63.608 1.00 22.02 138 LEU A N 1
ATOM 851 C CA . LEU A 1 138 ? 13.523 6.050 64.361 1.00 22.38 138 LEU A CA 1
ATOM 852 C C . LEU A 1 138 ? 13.086 7.232 65.228 1.00 31.63 138 LEU A C 1
ATOM 853 O O . LEU A 1 138 ? 12.241 8.030 64.813 1.00 29.90 138 LEU A O 1
ATOM 858 N N . ASP A 1 139 ? 13.653 7.344 66.428 1.00 26.49 139 ASP A N 1
ATOM 859 C CA . ASP A 1 139 ? 13.460 8.540 67.242 1.00 29.70 139 ASP A CA 1
ATOM 860 C C . ASP A 1 139 ? 13.991 9.734 66.447 1.00 30.79 139 ASP A C 1
ATOM 861 O O . ASP A 1 139 ? 14.864 9.582 65.592 1.00 24.44 139 ASP A O 1
ATOM 866 N N . THR A 1 140 ? 13.463 10.916 66.734 1.00 23.29 140 THR A N 1
ATOM 867 C CA . THR A 1 140 ? 13.744 12.116 65.942 1.00 22.02 140 THR A CA 1
ATOM 868 C C . THR A 1 140 ? 15.233 12.440 65.767 1.00 26.18 140 THR A C 1
ATOM 869 O O . THR A 1 140 ? 15.680 12.785 64.667 1.00 26.82 140 THR A O 1
ATOM 873 N N . GLY A 1 141 ? 15.993 12.332 66.850 1.00 26.29 141 GLY A N 1
ATOM 874 C CA . GLY A 1 141 ? 17.411 12.664 66.805 1.00 25.21 141 GLY A CA 1
ATOM 875 C C . GLY A 1 141 ? 18.188 11.750 65.873 1.00 25.96 141 GLY A C 1
ATOM 876 O O . GLY A 1 141 ? 18.994 12.206 65.068 1.00 27.48 141 GLY A O 1
ATOM 877 N N . SER A 1 142 ? 17.940 10.452 65.951 1.00 26.17 142 SER A N 1
ATOM 878 C CA . SER A 1 142 ? 18.672 9.553 65.077 1.00 29.17 142 SER A CA 1
ATOM 87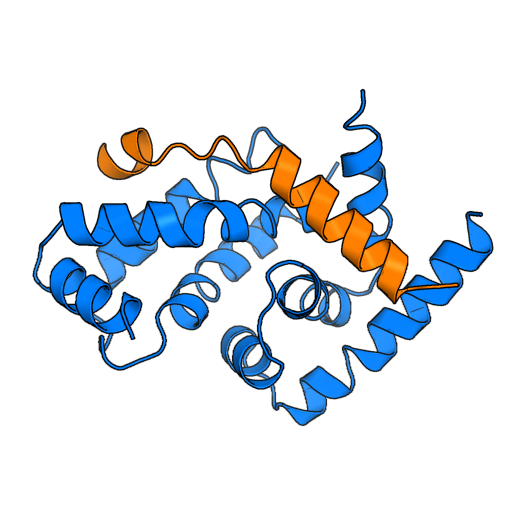9 C C . SER A 1 142 ? 18.122 9.570 63.640 1.00 25.13 142 SER A C 1
ATOM 880 O O . SER A 1 142 ? 18.849 9.294 62.687 1.00 22.28 142 SER A O 1
ATOM 883 N N . ARG A 1 143 ? 16.850 9.919 63.483 1.00 20.57 143 ARG A N 1
ATOM 884 C CA . ARG A 1 143 ? 16.287 10.045 62.142 1.00 22.37 143 ARG A CA 1
ATOM 885 C C . ARG A 1 143 ? 16.978 11.183 61.406 1.00 22.98 143 ARG A C 1
ATOM 886 O O . ARG A 1 143 ? 17.380 11.024 60.261 1.00 19.96 143 ARG A O 1
ATOM 894 N N . GLU A 1 144 ? 17.098 12.335 62.067 1.00 16.58 144 GLU A N 1
ATOM 895 C CA . GLU A 1 144 ? 17.714 13.489 61.430 1.00 15.95 144 GLU A CA 1
ATOM 896 C C . GLU A 1 144 ? 19.184 13.220 61.066 1.00 21.81 144 GLU A C 1
ATOM 897 O O . GLU A 1 144 ? 19.624 13.590 59.978 1.00 19.31 144 GLU A O 1
ATOM 903 N N A VAL A 1 145 ? 19.941 12.580 61.961 0.50 20.58 145 VAL A N 1
ATOM 904 N N B VAL A 1 145 ? 19.927 12.574 61.954 0.50 20.35 145 VAL A N 1
ATOM 905 C CA A VAL A 1 145 ? 21.359 12.320 61.665 0.50 20.31 145 VAL A CA 1
ATOM 906 C CA B VAL A 1 145 ? 21.333 12.338 61.656 0.50 20.62 145 VAL A CA 1
ATOM 907 C C A VAL A 1 145 ? 21.547 11.336 60.513 0.50 17.45 145 VAL A C 1
ATOM 908 C C B VAL A 1 145 ? 21.514 11.365 60.489 0.50 17.67 145 VAL A C 1
ATOM 909 O O A VAL A 1 145 ? 22.454 11.499 59.702 0.50 20.33 145 VAL A O 1
ATOM 910 O O B VAL A 1 145 ? 22.373 11.575 59.635 0.50 19.52 145 VAL A O 1
ATOM 917 N N . ILE A 1 146 ? 20.695 10.316 60.435 1.00 17.38 146 ILE A N 1
ATOM 918 C CA . ILE A 1 146 ? 20.846 9.330 59.369 1.00 22.99 146 ILE A CA 1
ATOM 919 C C . ILE A 1 146 ? 20.389 9.910 58.014 1.00 20.66 146 ILE A C 1
ATOM 920 O O . ILE A 1 146 ? 20.959 9.597 56.958 1.00 20.14 146 ILE A O 1
ATOM 925 N N . VAL A 1 147 ? 19.390 10.784 58.036 1.00 16.88 147 VAL A N 1
ATOM 926 C CA . VAL A 1 147 ? 18.973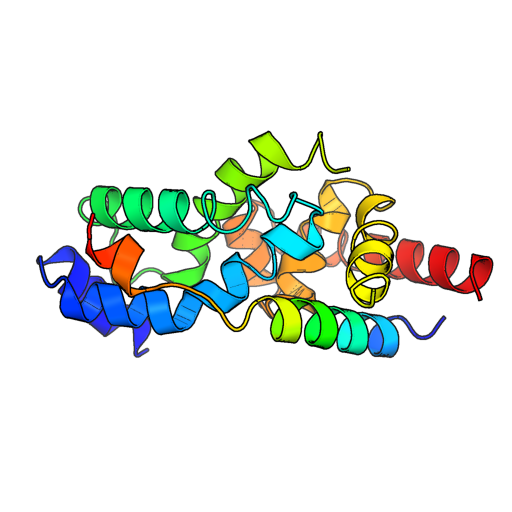 11.410 56.787 1.00 18.61 147 VAL A CA 1
ATOM 927 C C . VAL A 1 147 ? 20.075 12.346 56.272 1.00 18.25 147 VAL A C 1
ATOM 928 O O . VAL A 1 147 ? 20.414 12.313 55.088 1.00 19.31 147 VAL A O 1
ATOM 932 N N . LEU A 1 148 ? 20.643 13.153 57.163 1.00 15.43 148 LEU A N 1
ATOM 933 C CA . LEU A 1 148 ? 21.689 14.092 56.751 1.00 16.55 148 LEU A CA 1
ATOM 934 C C . LEU A 1 148 ? 22.952 13.401 56.248 1.00 20.39 148 LEU A C 1
ATOM 935 O O . LEU A 1 148 ? 23.559 13.837 55.261 1.00 20.28 148 LEU A O 1
ATOM 940 N N . THR A 1 149 ? 23.345 12.326 56.923 1.00 21.86 149 T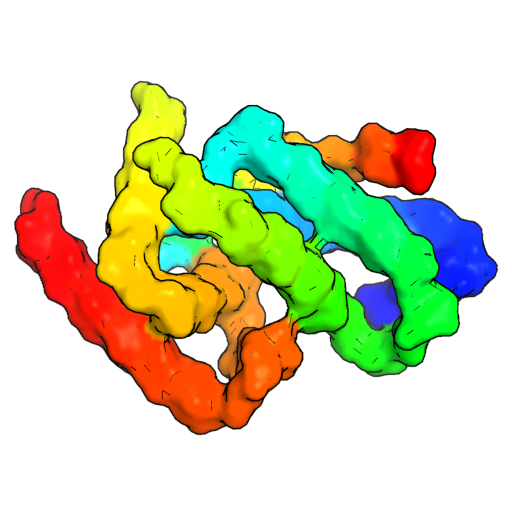HR A N 1
ATOM 941 C CA . THR A 1 149 ? 24.611 11.674 56.595 1.00 18.01 149 THR A CA 1
ATOM 942 C C . THR A 1 149 ? 24.449 10.621 55.500 1.00 26.03 149 THR A C 1
ATOM 943 O O . THR A 1 149 ? 25.160 10.646 54.497 1.00 29.18 149 THR A O 1
ATOM 947 N N . ALA A 1 150 ? 23.532 9.679 55.698 1.00 23.66 150 ALA A N 1
ATOM 948 C CA . ALA A 1 150 ? 23.416 8.558 54.768 1.00 23.36 150 ALA A CA 1
ATOM 949 C C . ALA A 1 150 ? 22.600 8.883 53.514 1.00 29.11 150 ALA A C 1
ATOM 950 O O . ALA A 1 150 ? 22.840 8.305 52.452 1.00 32.02 150 ALA A O 1
ATOM 952 N N . ILE A 1 151 ? 21.649 9.806 53.626 1.00 27.29 151 ILE A N 1
ATOM 953 C CA . ILE A 1 151 ? 20.793 10.145 52.489 1.00 26.03 151 ILE A CA 1
ATOM 954 C C . ILE A 1 151 ? 21.277 11.352 51.686 1.00 29.10 151 ILE A C 1
ATOM 955 O O . ILE A 1 151 ? 21.430 11.265 50.472 1.00 28.33 151 ILE A O 1
ATOM 960 N N A VAL A 1 152 ? 21.495 12.496 52.328 0.50 24.70 152 VAL A N 1
ATOM 961 N N B VAL A 1 152 ? 21.516 12.456 52.388 0.50 24.91 152 VAL A N 1
ATOM 962 C CA A VAL A 1 152 ? 22.023 13.625 51.560 0.50 25.41 152 VAL A CA 1
ATOM 963 C CA B VAL A 1 152 ? 22.010 13.682 51.781 0.50 24.46 152 VAL A CA 1
ATOM 964 C C A VAL A 1 152 ? 23.542 13.517 51.368 0.50 24.05 152 VAL A C 1
ATOM 965 C C B VAL A 1 152 ? 23.493 13.546 51.434 0.50 24.86 152 VAL A C 1
ATOM 966 O O A VAL A 1 152 ? 24.079 14.012 50.381 0.50 29.63 152 VAL A O 1
ATOM 967 O O B VAL A 1 152 ? 23.951 14.068 50.421 0.50 26.75 152 VAL A O 1
ATOM 974 N N . GLY A 1 153 ? 24.225 12.828 52.279 1.00 23.21 153 GLY A N 1
ATOM 975 C CA . GLY A 1 153 ? 25.655 12.583 52.088 1.00 28.78 153 GLY A CA 1
ATOM 976 C C . GLY A 1 153 ? 26.613 13.491 52.842 1.00 29.62 153 GLY A C 1
ATOM 977 O O . GLY A 1 153 ? 27.799 13.593 52.494 1.00 26.36 153 GLY A O 1
ATOM 978 N N . MET A 1 154 ? 26.120 14.153 53.884 1.00 19.04 154 MET A N 1
ATOM 979 C CA . MET A 1 154 ? 26.986 14.997 54.702 1.00 22.64 154 MET A CA 1
ATOM 980 C C . MET A 1 154 ? 27.981 14.177 55.510 1.00 23.20 154 MET A C 1
ATOM 981 O O . MET A 1 154 ? 27.660 13.077 55.969 1.00 21.16 154 MET A O 1
ATOM 986 N N . SER A 1 155 ? 29.175 14.737 55.704 1.00 21.19 155 SER A N 1
ATOM 987 C CA . SER A 1 155 ? 30.123 14.185 56.667 1.00 23.87 155 SER A CA 1
ATOM 988 C C . SER A 1 155 ? 29.564 14.341 58.079 1.00 23.75 155 SER A C 1
ATOM 989 O O . SER A 1 155 ? 28.622 15.112 58.303 1.00 22.40 155 SER A O 1
ATOM 992 N N . GLN A 1 156 ? 30.115 13.594 59.034 1.00 21.22 156 GLN A N 1
ATOM 993 C CA . GLN A 1 156 ? 29.675 13.750 60.420 1.00 24.58 156 GLN A CA 1
ATOM 994 C C . GLN A 1 156 ? 29.877 15.167 60.992 1.00 23.15 156 GLN A C 1
ATOM 995 O O . GLN A 1 156 ? 28.977 15.692 61.645 1.00 22.61 156 GLN A O 1
ATOM 1001 N N . PRO A 1 157 ? 31.035 15.806 60.727 1.00 21.31 157 PRO A N 1
ATOM 1002 C CA . PRO A 1 157 ? 31.141 17.196 61.192 1.00 19.46 157 PRO A CA 1
ATOM 1003 C C . PRO A 1 157 ? 30.151 18.157 60.516 1.00 19.93 157 PRO A C 1
ATOM 1004 O O . PRO A 1 157 ? 29.714 19.126 61.152 1.00 22.16 157 PRO A O 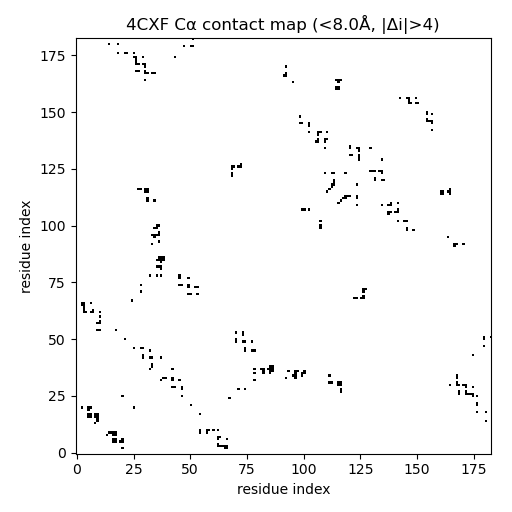1
ATOM 1008 N N . GLU A 1 158 ? 29.814 17.920 59.251 1.00 20.06 158 GLU A N 1
ATOM 1009 C CA . GLU A 1 158 ? 28.878 18.824 58.577 1.00 20.59 158 GLU A CA 1
ATOM 1010 C C . GLU A 1 158 ? 27.487 18.656 59.181 1.00 19.98 158 GLU A C 1
ATOM 1011 O O . GLU A 1 158 ? 26.780 19.633 59.460 1.00 20.91 158 GLU A O 1
ATOM 1017 N N . ALA A 1 159 ? 27.098 17.409 59.403 1.00 18.15 159 ALA A N 1
ATOM 1018 C CA . ALA A 1 159 ? 25.807 17.148 60.031 1.00 20.19 159 ALA A CA 1
ATOM 1019 C C . ALA A 1 159 ? 25.780 17.734 61.442 1.00 19.85 159 ALA A C 1
ATOM 1020 O O . ALA A 1 159 ? 24.762 18.285 61.868 1.00 19.76 159 ALA A O 1
ATOM 1022 N N . ALA A 1 160 ? 26.899 17.621 62.163 1.00 20.71 160 ALA A N 1
ATOM 1023 C CA . ALA A 1 160 ? 26.977 18.155 63.527 1.00 20.36 160 ALA A CA 1
ATOM 1024 C C . ALA A 1 160 ? 26.773 19.664 63.528 1.00 19.43 160 ALA A C 1
ATOM 1025 O O . ALA A 1 160 ? 26.127 20.217 64.425 1.00 21.79 160 ALA A O 1
ATOM 1027 N N . ALA A 1 161 ? 27.304 20.321 62.499 1.00 19.25 161 ALA A N 1
ATOM 1028 C CA . ALA A 1 161 ? 27.175 21.769 62.358 1.00 22.91 161 ALA A CA 1
ATOM 1029 C C . ALA A 1 161 ? 25.731 22.187 62.069 1.00 21.79 161 ALA A C 1
ATOM 1030 O O . ALA A 1 161 ? 25.261 23.202 62.587 1.00 24.25 161 ALA A O 1
ATOM 1032 N N . VAL A 1 162 ? 25.046 21.423 61.224 1.00 19.39 162 VAL A N 1
ATOM 1033 C CA . VAL A 1 162 ? 23.626 21.670 60.945 1.00 18.96 162 VAL A CA 1
ATOM 1034 C C . VAL A 1 162 ? 22.783 21.523 62.209 1.00 23.34 162 VAL A C 1
ATOM 1035 O O . VAL A 1 162 ? 21.911 22.359 62.491 1.00 24.60 162 VAL A O 1
ATOM 1039 N N . LEU A 1 163 ? 23.060 20.468 62.973 1.00 21.68 163 LEU A N 1
ATOM 1040 C CA . LEU A 1 163 ? 22.222 20.082 64.112 1.00 20.26 163 LEU A CA 1
ATOM 1041 C C . LEU A 1 163 ? 22.561 20.774 65.430 1.00 32.32 163 LEU A C 1
ATOM 1042 O O . LEU A 1 163 ? 21.802 20.667 66.396 1.00 27.77 163 LEU A O 1
ATOM 1047 N N . GLY A 1 164 ? 23.683 21.488 65.463 1.00 26.87 164 GLY A N 1
ATOM 1048 C CA . GLY A 1 164 ? 24.162 22.101 66.691 1.00 31.85 164 GLY A CA 1
ATOM 1049 C C . GLY A 1 164 ? 24.627 21.078 67.725 1.00 31.17 164 GLY A C 1
ATOM 1050 O O . GLY A 1 164 ? 24.425 21.261 68.926 1.00 35.11 164 GLY A O 1
ATOM 1051 N N . LEU A 1 165 ? 25.249 19.999 67.257 1.00 20.89 165 LEU A N 1
ATOM 1052 C CA . LEU A 1 165 ? 25.742 18.933 68.136 1.00 21.59 165 LEU A CA 1
ATOM 1053 C C . LEU A 1 165 ? 27.259 18.812 68.074 1.00 21.30 165 LEU A C 1
ATOM 1054 O O . LEU A 1 165 ? 27.888 19.298 67.140 1.00 25.95 165 LEU A O 1
ATOM 1059 N N . SER A 1 166 ? 27.842 18.144 69.066 1.00 25.51 166 SER A N 1
ATOM 1060 C CA . SER A 1 166 ? 29.240 17.759 68.978 1.00 28.03 166 SER A CA 1
ATOM 1061 C C . SER A 1 166 ? 29.337 16.640 67.947 1.00 27.15 166 SER A C 1
ATOM 1062 O O . SER A 1 166 ? 28.362 15.922 67.701 1.00 24.19 166 SER A O 1
ATOM 1065 N N . VAL A 1 167 ? 30.513 16.482 67.349 1.00 24.36 167 VAL A N 1
ATOM 1066 C CA . VAL A 1 167 ? 30.704 15.436 66.357 1.00 22.80 167 VAL A CA 1
ATOM 1067 C C . VAL A 1 167 ? 30.586 14.059 67.013 1.00 26.68 167 VAL A C 1
ATOM 1068 O O . VAL A 1 167 ? 30.075 13.113 66.410 1.00 28.72 167 VAL A O 1
ATOM 1072 N N . LYS A 1 168 ? 31.044 13.963 68.256 1.00 26.75 168 LYS A N 1
ATOM 1073 C CA . LYS A 1 168 ? 30.896 12.727 69.029 1.00 30.52 168 LYS A CA 1
ATOM 1074 C C . LYS A 1 168 ? 29.421 12.364 69.282 1.00 30.62 168 LYS A C 1
ATOM 1075 O O . LYS A 1 168 ? 29.046 11.182 69.263 1.00 27.73 168 LYS A O 1
ATOM 1081 N N . ALA A 1 169 ? 28.586 13.365 69.533 1.00 27.36 169 ALA A N 1
ATOM 1082 C CA . ALA A 1 169 ? 27.148 13.111 69.687 1.00 25.55 169 ALA A CA 1
ATOM 1083 C C . ALA A 1 169 ? 26.564 12.542 68.397 1.00 26.41 169 ALA A C 1
ATOM 1084 O O . ALA A 1 169 ? 25.762 11.604 68.427 1.00 26.59 169 ALA A O 1
ATOM 1086 N N . VAL A 1 170 ? 26.969 13.117 67.268 1.00 22.84 170 VAL A N 1
ATOM 1087 C CA . VAL A 1 170 ? 26.544 12.636 65.960 1.00 25.44 170 VAL A CA 1
ATOM 1088 C C . VAL A 1 170 ? 26.967 11.185 65.742 1.00 25.64 170 VAL A C 1
ATOM 1089 O O . VAL A 1 170 ? 26.168 10.363 65.288 1.00 26.73 170 VAL A O 1
ATOM 1093 N N . GLU A 1 171 ? 28.209 10.864 66.086 1.00 27.96 171 GLU A N 1
ATOM 1094 C CA . GLU A 1 171 ? 28.707 9.509 65.889 1.00 31.22 171 GLU A CA 1
ATOM 1095 C C . GLU A 1 171 ? 27.884 8.532 66.742 1.00 27.05 171 GLU A C 1
ATOM 1096 O O . GLU A 1 171 ? 27.530 7.456 66.285 1.00 31.51 171 GLU A O 1
ATOM 1102 N N . GLY A 1 172 ? 27.515 8.951 67.950 1.00 30.73 172 GLY A N 1
ATOM 1103 C CA . GLY A 1 172 ? 26.675 8.139 68.815 1.00 32.36 172 GLY A CA 1
ATOM 1104 C C . GLY A 1 172 ? 25.288 7.903 68.246 1.00 31.04 172 GLY A C 1
ATOM 1105 O O . GLY A 1 172 ? 24.794 6.771 68.231 1.00 32.76 172 GLY A O 1
ATOM 1106 N N A ARG A 1 173 ? 24.653 8.972 67.782 0.50 25.57 173 ARG A N 1
ATOM 1107 N N B ARG A 1 173 ? 24.663 8.968 67.761 0.50 25.89 173 ARG A N 1
ATOM 1108 C CA A ARG A 1 173 ? 23.319 8.868 67.201 0.50 30.10 173 ARG A CA 1
ATOM 1109 C CA B ARG A 1 173 ? 23.319 8.869 67.205 0.50 30.10 173 ARG A CA 1
ATOM 1110 C C A ARG A 1 173 ? 23.297 8.006 65.938 0.50 29.13 173 ARG A C 1
ATOM 1111 C C B ARG A 1 173 ? 23.271 8.057 65.905 0.50 29.27 173 ARG A C 1
ATOM 1112 O O A ARG A 1 173 ? 22.337 7.275 65.703 0.50 27.03 173 ARG A O 1
ATOM 1113 O O B ARG A 1 173 ? 22.271 7.405 65.616 0.50 27.30 173 ARG A O 1
ATOM 1128 N N . ILE A 1 174 ? 24.353 8.090 65.132 1.00 26.43 174 ILE A N 1
ATOM 1129 C CA . ILE A 1 174 ? 24.453 7.264 63.928 1.00 25.97 174 ILE A CA 1
ATOM 1130 C C . ILE A 1 174 ? 24.466 5.784 64.300 1.00 27.73 174 ILE A C 1
ATOM 1131 O O . ILE A 1 174 ? 23.787 4.980 63.672 1.00 27.73 174 ILE A O 1
ATOM 1136 N N . GLY A 1 175 ? 25.231 5.444 65.333 1.00 27.21 175 GLY A N 1
ATOM 1137 C CA . GLY A 1 175 ? 25.291 4.076 65.828 1.00 31.64 175 GLY A CA 1
ATOM 1138 C C . GLY A 1 175 ? 23.926 3.576 66.274 1.00 27.26 175 GLY A C 1
ATOM 1139 O O . GLY A 1 175 ? 23.525 2.455 65.943 1.00 28.56 175 GLY A O 1
ATOM 1140 N N . ARG A 1 176 ? 23.206 4.418 67.015 1.00 30.86 176 ARG A N 1
ATOM 1141 C CA . ARG A 1 176 ? 21.866 4.081 67.490 1.00 33.86 176 ARG A CA 1
ATOM 1142 C C . ARG A 1 176 ? 20.897 3.893 66.324 1.00 32.82 176 ARG A C 1
ATOM 1143 O O . ARG A 1 176 ? 20.090 2.960 66.319 1.00 29.64 176 ARG A O 1
ATOM 1151 N N . ALA A 1 177 ? 20.972 4.792 65.347 1.00 26.89 177 ALA A N 1
ATOM 1152 C CA . ALA A 1 177 ? 20.105 4.732 64.168 1.00 25.78 177 ALA A CA 1
ATOM 1153 C C . ALA A 1 177 ? 20.323 3.453 63.359 1.00 25.96 177 ALA A C 1
ATOM 1154 O O . ALA A 1 177 ? 19.361 2.832 62.889 1.00 25.96 177 ALA A O 1
ATOM 1156 N N . ARG A 1 178 ? 21.586 3.075 63.185 1.00 22.42 178 ARG A N 1
ATOM 1157 C CA . ARG A 1 178 ? 21.911 1.889 62.393 1.00 23.68 178 ARG A CA 1
ATOM 1158 C C . ARG A 1 178 ? 21.430 0.642 63.101 1.00 26.73 178 ARG A C 1
ATOM 1159 O O . ARG A 1 178 ? 20.966 -0.298 62.460 1.00 26.25 178 ARG A O 1
ATOM 1167 N N . ALA A 1 179 ? 21.538 0.646 64.427 1.00 25.29 179 ALA A N 1
ATOM 1168 C CA . ALA A 1 179 ? 21.100 -0.494 65.232 1.00 30.97 179 ALA A CA 1
ATOM 1169 C C . ALA A 1 179 ? 19.583 -0.640 65.171 1.00 26.92 179 ALA A C 1
ATOM 1170 O O . ALA A 1 179 ? 19.053 -1.754 65.138 1.00 28.22 179 ALA A O 1
ATOM 1172 N N . LYS A 1 180 ? 18.888 0.490 65.178 1.00 22.33 180 LYS A N 1
ATOM 1173 C CA . LYS A 1 180 ? 17.425 0.493 65.126 1.00 19.80 180 LYS A CA 1
ATOM 1174 C C . LYS A 1 180 ? 16.955 0.026 63.746 1.00 22.10 180 LYS A C 1
ATOM 1175 O O . LYS A 1 180 ? 16.040 -0.794 63.642 1.00 19.78 180 LYS A O 1
ATOM 1181 N N . LEU A 1 181 ? 17.598 0.531 62.691 1.00 23.21 181 LEU A N 1
ATOM 1182 C CA . LEU A 1 181 ? 17.237 0.151 61.324 1.00 22.91 181 LEU A CA 1
ATOM 1183 C C . LEU A 1 181 ? 17.443 -1.346 61.103 1.00 26.31 181 LEU A C 1
ATOM 1184 O O . LEU A 1 181 ? 16.619 -2.007 60.486 1.00 24.92 181 LEU A O 1
ATOM 1189 N N . SER A 1 182 ? 18.561 -1.862 61.597 1.00 24.79 182 SER A N 1
ATOM 1190 C CA . SER A 1 182 ? 18.872 -3.274 61.447 1.00 24.06 182 SER A CA 1
ATOM 1191 C C . SER A 1 182 ? 17.752 -4.150 62.024 1.00 33.85 182 SER A C 1
ATOM 1192 O O . SER A 1 182 ? 17.301 -5.101 61.382 1.00 29.41 182 SER A O 1
ATOM 1195 N N . ALA A 1 183 ? 17.308 -3.812 63.229 1.00 22.72 183 ALA A N 1
ATOM 1196 C CA . ALA A 1 183 ? 16.191 -4.519 63.880 1.00 22.74 183 ALA A CA 1
ATOM 1197 C C . ALA A 1 183 ? 14.894 -4.417 63.084 1.00 21.23 183 ALA A C 1
ATOM 1198 O O . ALA A 1 183 ? 14.191 -5.409 62.880 1.00 23.52 183 ALA A O 1
ATOM 1200 N N . LEU A 1 184 ? 14.566 -3.201 62.656 1.00 25.13 184 LEU A N 1
ATOM 1201 C CA . LEU A 1 184 ? 13.352 -2.970 61.890 1.00 22.15 184 LEU A CA 1
ATOM 1202 C C . LEU A 1 184 ? 13.359 -3.782 60.602 1.00 23.98 184 LEU A C 1
ATOM 1203 O O . LEU A 1 184 ? 12.354 -4.394 60.248 1.00 25.46 184 LEU A O 1
ATOM 1208 N N . LEU A 1 185 ? 14.489 -3.776 59.903 1.00 23.42 185 LEU A N 1
ATOM 1209 C CA . LEU A 1 185 ? 14.624 -4.539 58.665 1.00 31.11 185 LEU A CA 1
ATOM 1210 C C . LEU A 1 185 ? 14.581 -6.050 58.926 1.00 28.61 185 LEU A C 1
ATOM 1211 O O . LEU A 1 185 ? 13.967 -6.793 58.159 1.00 34.26 185 LEU A O 1
ATOM 1216 N N . ASP A 1 186 ? 15.207 -6.499 60.015 1.00 25.83 186 ASP A N 1
ATOM 1217 C CA . ASP A 1 186 ? 15.126 -7.909 60.430 1.00 26.28 186 ASP A CA 1
ATOM 1218 C C . ASP A 1 186 ? 13.681 -8.380 60.659 1.00 32.32 186 ASP A C 1
ATOM 1219 O O . ASP A 1 186 ? 13.325 -9.532 60.395 1.00 30.33 186 ASP A O 1
ATOM 1224 N N . ALA A 1 187 ? 12.860 -7.488 61.194 1.00 24.35 187 ALA A N 1
ATOM 1225 C CA . ALA A 1 187 ? 11.502 -7.837 61.584 1.00 22.25 187 ALA A CA 1
ATOM 1226 C C . ALA A 1 187 ? 10.492 -7.728 60.446 1.00 24.41 187 ALA A C 1
ATOM 1227 O O . ALA A 1 187 ? 9.357 -8.184 60.575 1.00 28.75 187 ALA A O 1
ATOM 1229 N N . ASP A 1 188 ? 10.910 -7.119 59.344 1.00 32.50 188 ASP A N 1
ATOM 1230 C CA . ASP A 1 188 ? 10.005 -6.804 58.248 1.00 49.14 188 ASP A CA 1
ATOM 1231 C C . ASP A 1 188 ? 10.249 -7.717 57.045 1.00 60.15 188 ASP A C 1
ATOM 1232 O O . ASP A 1 188 ? 9.373 -7.891 56.198 1.00 67.69 188 ASP A O 1
ATOM 1237 N N . SER A 1 189 ? 11.441 -8.301 56.984 1.00 66.28 189 SER A N 1
ATOM 1238 C CA . SER A 1 189 ? 11.830 -9.155 55.866 1.00 75.81 189 SER A CA 1
ATOM 1239 C C . SER A 1 189 ? 10.897 -10.352 55.704 1.00 86.68 189 SER A C 1
ATOM 1240 O O . SER A 1 189 ? 10.222 -10.494 54.682 1.00 90.11 189 SER A O 1
ATOM 1243 N N . ALA B 2 2 ? 20.411 -7.058 59.776 1.00 43.76 2 ALA B N 1
ATOM 1244 C CA . ALA B 2 2 ? 20.157 -6.723 58.377 1.00 48.30 2 ALA B CA 1
ATOM 1245 C C . ALA B 2 2 ? 21.316 -5.946 57.771 1.00 45.02 2 ALA B C 1
ATOM 1246 O O . ALA B 2 2 ? 22.119 -5.359 58.497 1.00 54.15 2 ALA B O 1
ATOM 1248 N N . ASP B 2 3 ? 21.391 -5.940 56.440 1.00 39.55 3 ASP B N 1
ATOM 1249 C CA . ASP B 2 3 ? 22.386 -5.141 55.726 1.00 40.81 3 ASP B CA 1
ATOM 1250 C C . ASP B 2 3 ? 21.891 -3.702 55.628 1.00 38.78 3 ASP B C 1
ATOM 1251 O O . ASP B 2 3 ? 21.275 -3.314 54.633 1.00 36.87 3 ASP B O 1
ATOM 1256 N N . VAL B 2 4 ? 22.181 -2.917 56.661 1.00 37.80 4 VAL B N 1
ATOM 1257 C CA . VAL B 2 4 ? 21.707 -1.539 56.741 1.00 32.90 4 VAL B CA 1
ATOM 1258 C C . VAL B 2 4 ? 22.289 -0.691 55.620 1.00 34.86 4 VAL B C 1
ATOM 1259 O O . VAL B 2 4 ? 21.606 0.161 55.059 1.00 35.23 4 VAL B O 1
ATOM 1263 N N . GLU B 2 5 ? 23.549 -0.945 55.281 1.00 37.85 5 GLU B N 1
ATOM 1264 C CA . GLU B 2 5 ? 24.229 -0.176 54.253 1.00 34.68 5 GLU B CA 1
ATOM 1265 C C . GLU B 2 5 ? 23.512 -0.287 52.915 1.00 40.49 5 GLU B C 1
ATOM 1266 O O . GLU B 2 5 ? 23.269 0.720 52.241 1.00 39.78 5 GLU B O 1
ATOM 1272 N N . GLU B 2 6 ? 23.176 -1.518 52.542 1.00 39.73 6 GLU B N 1
ATOM 1273 C CA . GLU B 2 6 ? 22.476 -1.795 51.294 1.00 39.62 6 GLU B CA 1
ATOM 1274 C C . GLU B 2 6 ? 21.101 -1.125 51.268 1.00 33.89 6 GLU B C 1
ATOM 1275 O O . GLU B 2 6 ? 20.699 -0.556 50.249 1.00 37.81 6 GLU B O 1
ATOM 1281 N N . TRP B 2 7 ? 20.389 -1.181 52.387 1.00 31.96 7 TRP B N 1
ATOM 1282 C CA . TRP B 2 7 ? 19.088 -0.520 52.473 1.00 29.93 7 TRP B CA 1
ATOM 1283 C C . TRP B 2 7 ? 19.200 1.004 52.329 1.00 29.68 7 TRP B C 1
ATOM 1284 O O . TRP B 2 7 ? 18.384 1.630 51.656 1.00 30.61 7 TRP B O 1
ATOM 1295 N N . LEU B 2 8 ? 20.205 1.596 52.965 1.00 28.86 8 LEU B N 1
ATOM 1296 C CA . LEU B 2 8 ? 20.394 3.051 52.894 1.00 26.89 8 LEU B CA 1
ATOM 1297 C C . LEU B 2 8 ? 20.758 3.504 51.483 1.00 31.43 8 LEU B C 1
ATOM 1298 O O . LEU B 2 8 ? 20.339 4.573 51.033 1.00 34.82 8 LEU B O 1
ATOM 1303 N N . THR B 2 9 ? 21.543 2.687 50.786 1.00 31.01 9 THR B N 1
ATOM 1304 C CA . THR B 2 9 ? 21.832 2.924 49.375 1.00 35.58 9 THR B CA 1
ATOM 1305 C C . THR B 2 9 ? 20.541 2.919 48.563 1.00 37.79 9 THR B C 1
ATOM 1306 O O . THR B 2 9 ? 20.327 3.780 47.709 1.00 39.01 9 THR B O 1
ATOM 1310 N N . HIS B 2 10 ? 19.677 1.950 48.853 1.00 33.78 10 HIS B N 1
ATOM 1311 C CA . HIS B 2 10 ? 18.363 1.862 48.227 1.00 38.18 10 HIS B CA 1
ATOM 1312 C C . HIS B 2 10 ? 17.494 3.088 48.557 1.00 37.50 10 HIS B C 1
ATOM 1313 O O . HIS B 2 10 ? 16.861 3.678 47.678 1.00 33.57 10 HIS B O 1
ATOM 1320 N N . ALA B 2 11 ? 17.480 3.472 49.826 1.00 29.17 11 ALA B N 1
ATOM 1321 C CA . ALA B 2 11 ? 16.719 4.638 50.275 1.00 30.58 11 ALA B CA 1
ATOM 1322 C C . ALA B 2 11 ? 17.176 5.924 49.581 1.00 29.04 11 ALA B C 1
ATOM 1323 O O . ALA B 2 11 ? 16.356 6.750 49.171 1.00 30.37 11 ALA B O 1
ATOM 1325 N N . ARG B 2 12 ? 18.491 6.089 49.464 1.00 27.12 12 ARG B N 1
ATOM 1326 C CA . ARG B 2 12 ? 19.091 7.239 48.798 1.00 30.36 12 ARG B CA 1
ATOM 1327 C C . ARG B 2 12 ? 18.641 7.298 47.335 1.00 29.23 12 ARG B C 1
ATOM 1328 O O . ARG B 2 12 ? 18.249 8.352 46.831 1.00 30.75 12 ARG B O 1
ATOM 1336 N N . LYS B 2 13 ? 18.685 6.154 46.659 1.00 31.88 13 LYS B N 1
ATOM 1337 C CA . LYS B 2 13 ? 18.294 6.073 45.256 1.00 36.79 13 LYS B CA 1
ATOM 1338 C C . LYS B 2 13 ? 16.804 6.359 45.053 1.00 32.46 13 LYS B C 1
ATOM 1339 O O . LYS B 2 13 ? 16.424 7.094 44.143 1.00 38.25 13 LYS B O 1
ATOM 1345 N N . VAL B 2 14 ? 15.966 5.763 45.895 1.00 30.79 14 VAL B N 1
ATOM 1346 C CA . VAL B 2 14 ? 14.524 5.968 45.830 1.00 31.13 14 VAL B CA 1
ATOM 1347 C C . VAL B 2 14 ? 14.150 7.447 46.030 1.00 31.23 14 VAL B C 1
ATOM 1348 O O . VAL B 2 14 ? 13.403 8.026 45.237 1.00 32.31 14 VAL B O 1
ATOM 1352 N N . THR B 2 15 ? 14.687 8.064 47.077 1.00 30.14 15 THR B N 1
ATOM 1353 C CA . THR B 2 15 ? 14.372 9.465 47.367 1.00 25.89 15 THR B CA 1
ATOM 1354 C C . THR B 2 15 ? 14.912 10.424 46.296 1.00 30.29 15 THR B C 1
ATOM 1355 O O . THR B 2 15 ? 14.280 11.431 45.973 1.00 31.50 15 THR B O 1
ATOM 1359 N N . GLN B 2 16 ? 16.078 10.108 45.746 1.00 29.04 16 GLN B N 1
ATOM 1360 C CA . GLN B 2 16 ? 16.657 10.928 44.686 1.00 37.32 16 GLN B CA 1
ATOM 1361 C C . GLN B 2 16 ? 15.850 10.854 43.393 1.00 37.74 16 GLN B C 1
ATOM 1362 O O . GLN B 2 16 ? 15.522 11.879 42.795 1.00 37.17 16 GLN B O 1
ATOM 1368 N N . GLU B 2 17 ? 15.533 9.641 42.957 1.00 37.08 17 GLU B N 1
ATOM 1369 C CA . GLU B 2 17 ? 14.752 9.475 41.736 1.00 42.73 17 GLU B CA 1
ATOM 1370 C C . GLU B 2 17 ? 13.401 10.183 41.838 1.00 43.15 17 GLU B C 1
ATOM 1371 O O . GLU B 2 17 ? 12.913 10.751 40.859 1.00 49.14 17 GLU B O 1
ATOM 1377 N N . ALA B 2 18 ? 12.821 10.171 43.035 1.00 35.87 18 ALA B N 1
ATOM 1378 C CA . ALA B 2 18 ? 11.591 10.906 43.314 1.00 40.39 18 ALA B CA 1
ATOM 1379 C C . ALA B 2 18 ? 11.764 12.432 43.316 1.00 40.31 18 ALA B C 1
ATOM 1380 O O . ALA B 2 18 ? 10.784 13.164 43.176 1.00 39.89 18 ALA B O 1
ATOM 1382 N N . SER B 2 19 ? 12.996 12.912 43.486 1.00 37.74 19 SER B N 1
ATOM 1383 C CA . SER B 2 19 ? 13.234 14.349 43.696 1.00 33.55 19 SER B CA 1
ATOM 1384 C C . SER B 2 19 ? 13.968 15.048 42.541 1.00 41.12 19 SER B C 1
ATOM 1385 O O . SER B 2 19 ? 14.430 16.178 42.685 1.00 45.36 19 SER B O 1
ATOM 1388 N N . ILE B 2 20 ? 14.067 14.376 41.402 1.00 39.51 20 ILE B N 1
ATOM 1389 C CA . ILE B 2 20 ? 14.737 14.939 40.229 1.00 46.13 20 ILE B CA 1
ATOM 1390 C C . ILE B 2 20 ? 14.030 16.181 39.678 1.00 53.41 20 ILE B C 1
ATOM 1391 O O . ILE B 2 20 ? 14.679 17.118 39.199 1.00 58.15 20 ILE B O 1
ATOM 1396 N N . GLY B 2 21 ? 12.703 16.194 39.760 1.00 55.11 21 GLY B N 1
ATOM 1397 C CA . GLY B 2 21 ? 11.918 17.291 39.217 1.00 70.31 21 GLY B CA 1
ATOM 1398 C C . GLY B 2 21 ? 11.800 18.527 40.097 1.00 74.77 21 GLY B C 1
ATOM 1399 O O . GLY B 2 21 ? 10.692 18.949 40.434 1.00 79.65 21 GLY B O 1
ATOM 1400 N N . VAL B 2 22 ? 12.933 19.117 40.466 1.00 96.07 22 VAL B N 1
ATOM 1401 C CA . VAL B 2 22 ? 12.920 20.350 41.249 1.00 91.88 22 VAL B CA 1
ATOM 1402 C C . VAL B 2 22 ? 12.796 21.571 40.339 1.00 91.17 22 VAL B C 1
ATOM 1403 O O . VAL B 2 22 ? 13.428 21.636 39.285 1.00 98.16 22 VAL B O 1
ATOM 1407 N N . ASP B 2 23 ? 11.974 22.534 40.745 1.00 83.89 23 ASP B N 1
ATOM 1408 C CA . ASP B 2 23 ? 11.670 23.675 39.888 1.00 83.69 23 ASP B CA 1
ATOM 1409 C C . ASP B 2 23 ? 12.447 24.935 40.262 1.00 81.80 23 ASP B C 1
ATOM 1410 O O . ASP B 2 23 ? 12.000 25.734 41.088 1.00 77.53 23 ASP B O 1
ATOM 1415 N N . VAL B 2 24 ? 13.607 25.106 39.635 1.00 83.10 24 VAL B N 1
ATOM 1416 C CA . VAL B 2 24 ? 14.455 26.271 39.858 1.00 85.54 24 VAL B CA 1
ATOM 1417 C C . VAL B 2 24 ? 13.769 27.553 39.386 1.00 86.28 24 VAL B C 1
ATOM 1418 O O . VAL B 2 24 ? 13.920 28.611 39.999 1.00 88.77 24 VAL B O 1
ATOM 1422 N N . THR B 2 25 ? 13.005 27.445 38.303 1.00 85.94 25 THR B N 1
ATOM 1423 C CA . THR B 2 25 ? 12.357 28.604 37.690 1.00 87.40 25 THR B CA 1
ATOM 1424 C C . THR B 2 25 ? 11.389 29.341 38.622 1.00 83.64 25 THR B C 1
ATOM 1425 O O . THR B 2 25 ? 11.469 30.561 38.762 1.00 86.77 25 THR B O 1
ATOM 1429 N N . SER B 2 26 ? 10.480 28.604 39.256 1.00 73.96 26 SER B N 1
ATOM 1430 C CA . SER B 2 26 ? 9.494 29.219 40.145 1.00 74.92 26 SER B CA 1
ATOM 1431 C C . SER B 2 26 ? 10.143 29.807 41.397 1.00 72.60 26 SER B C 1
ATOM 1432 O O . SER B 2 26 ? 9.613 30.743 41.998 1.00 67.87 26 SER B O 1
ATOM 1435 N N . ILE B 2 27 ? 11.287 29.251 41.785 1.00 72.01 27 ILE B N 1
ATOM 1436 C CA . ILE B 2 27 ? 12.072 29.804 42.884 1.00 64.81 27 ILE B CA 1
ATOM 1437 C C . ILE B 2 27 ? 12.696 31.132 42.459 1.00 68.89 27 ILE B C 1
ATOM 1438 O O . ILE B 2 27 ? 12.749 32.083 43.241 1.00 67.25 27 ILE B O 1
ATOM 1443 N N . GLN B 2 28 ? 13.150 31.194 41.209 1.00 73.52 28 GLN B N 1
ATOM 1444 C CA . GLN B 2 28 ? 13.681 32.430 40.634 1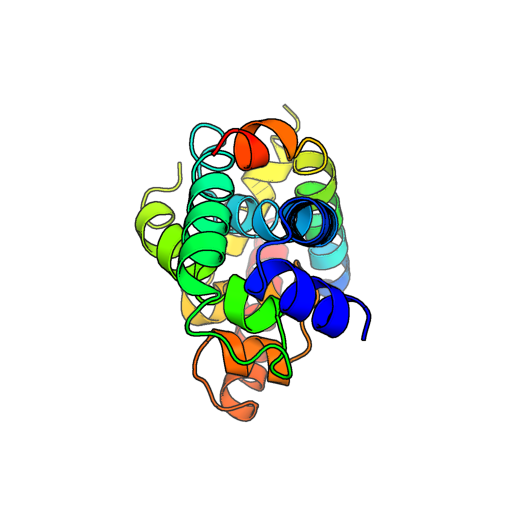.00 78.11 28 GLN B CA 1
ATOM 1445 C C . GLN B 2 28 ? 12.586 33.475 40.427 1.00 90.03 28 GLN B C 1
ATOM 1446 O O . GLN B 2 28 ? 12.852 34.678 40.444 1.00 97.67 28 GLN B O 1
ATOM 1452 N N . GLU B 2 29 ? 11.355 33.008 40.235 1.00 90.77 29 GLU B N 1
ATOM 1453 C CA . GLU B 2 29 ? 10.213 33.896 40.043 1.00 94.38 29 GLU B CA 1
ATOM 1454 C C . GLU B 2 29 ? 9.981 34.741 41.295 1.00 91.32 29 GLU B C 1
ATOM 1455 O O . GLU B 2 29 ? 9.336 35.785 41.240 1.00 86.14 29 GLU B O 1
ATOM 1461 N N . CYS B 2 30 ? 10.517 34.282 42.423 1.00 92.59 30 CYS B N 1
ATOM 1462 C CA . CYS B 2 30 ? 10.528 35.074 43.647 1.00 91.37 30 CYS B CA 1
ATOM 1463 C C . CYS B 2 30 ? 11.779 35.945 43.703 1.00 89.06 30 CYS B C 1
ATOM 1464 O O . CYS B 2 30 ? 12.774 35.584 44.332 1.00 83.85 30 CYS B O 1
#